Protein AF-A0A2V2RI50-F1 (afdb_monomer_lite)

Foldseek 3Di:
DPDPPPCVVVVVLVVLLVVLVVVVVVQVCQLCVVQVVWDKDFPDDPVVCLVQQKGKIKTWGDDPNFIKIKMKIAGAPPPNPCSSDPDGGQWIKIKIKTFADDPWKKKKAFDDPPDDDDAFADLPDCVRNVTIGMHIPDNVLVSVLCPDPQLVVLVVLADARMFIDPPRMTMGMHTRCVVVVNHSVNVVSNVVSSVSNRVSSRVVPPPPPPPPPPPVLQAAPQPRHGDDCVVFPWDQAPQPRHIHGPVSCVVVVHDPDPPRPD

Sequence (262 aa):
MDAFFLLIPFLSIPLYLWLSLEARESYLEEICVHYSDGTYRRPVSPVQQILRGKGSYLVQGKHLGRSFVVEYRYGWKHAAWQRFTNEPAPNEELEIRFPVIQKFWLRMIPQKEDETPEAEIKIGIPVIDDNYIIHSNQVKAAADFLTSSVALYHLQRLYFDRLEIYRGFLRVTFVKPAARSFTQYDLERSVDALASFADYYEAQMRLTVSVLTAHDGTVCPYCRCGLNAAAEAVVTCKHCGTILHESCWTENGQCTTWGCSA

Secondary structure (DSSP, 8-state):
--SSTTSTHHHHHHHHHHHHHHHHHHHHHHHHGGGTTS-EE-SS-HHHHHHHTEEEEEEEEEETTEEEEEEEEEE--S-GGGGGSSSPPSEEEEEEEEE---SS-EEEEE--TT---TTPPP-S-HHHHTTEEEEESSHHHHHHHHTSHHHHHHHHT---SEEEEETTEEEEEEESTGGGT--HHHHHHHHHHHHHHHHHHHHTT-----------S-B-TTT--B--TTTS-EEE-TTT--EEEHHHHHHHSS--STT---

Structure (mmCIF, N/CA/C/O backbone):
data_AF-A0A2V2RI50-F1
#
_entry.id   AF-A0A2V2RI50-F1
#
loop_
_atom_site.group_PDB
_atom_site.id
_atom_site.type_symbol
_atom_site.label_atom_id
_atom_site.label_alt_id
_atom_site.label_comp_id
_atom_site.label_asym_id
_atom_site.label_entity_id
_atom_site.label_seq_id
_atom_site.pdbx_PDB_ins_code
_atom_site.Cartn_x
_atom_site.Cartn_y
_atom_site.Cartn_z
_atom_site.occupancy
_atom_site.B_iso_or_equiv
_atom_site.auth_seq_id
_atom_site.auth_comp_id
_atom_site.auth_asym_id
_atom_site.auth_atom_id
_atom_site.pdbx_PDB_model_num
ATOM 1 N N . MET A 1 1 ? 49.110 -1.590 -43.770 1.00 52.22 1 MET A N 1
ATOM 2 C CA . MET A 1 1 ? 47.975 -0.724 -43.399 1.00 52.22 1 MET A CA 1
ATOM 3 C C . MET A 1 1 ? 46.776 -1.625 -43.144 1.00 52.22 1 MET A C 1
ATOM 5 O O . MET A 1 1 ? 46.010 -1.763 -44.067 1.00 52.22 1 MET A O 1
ATOM 9 N N . ASP A 1 2 ? 46.666 -2.281 -41.978 1.00 52.50 2 ASP A N 1
ATOM 10 C CA . ASP A 1 2 ? 45.460 -3.050 -41.571 1.00 52.50 2 ASP A CA 1
ATOM 11 C C . ASP A 1 2 ? 45.544 -3.475 -40.085 1.00 52.50 2 ASP A C 1
ATOM 13 O O . ASP A 1 2 ? 45.416 -4.637 -39.722 1.00 52.50 2 ASP A O 1
ATOM 17 N N . ALA A 1 3 ? 45.830 -2.524 -39.189 1.00 52.47 3 ALA A N 1
ATOM 18 C CA . ALA A 1 3 ? 45.823 -2.768 -37.736 1.00 52.47 3 ALA A CA 1
ATOM 19 C C . ALA A 1 3 ? 44.972 -1.749 -36.954 1.00 52.47 3 ALA A C 1
ATOM 21 O O . ALA A 1 3 ? 44.827 -1.860 -35.741 1.00 52.47 3 ALA A O 1
ATOM 22 N N . PHE A 1 4 ? 44.377 -0.765 -37.638 1.00 49.78 4 PHE A N 1
ATOM 23 C CA . PHE A 1 4 ? 43.641 0.333 -36.998 1.00 49.78 4 PHE A CA 1
ATOM 24 C C . PHE A 1 4 ? 42.142 0.051 -36.788 1.00 49.78 4 PHE A C 1
ATOM 26 O O . PHE A 1 4 ? 41.491 0.763 -36.030 1.00 49.78 4 PHE A O 1
ATOM 33 N N . PHE A 1 5 ? 41.589 -1.009 -37.389 1.00 49.09 5 PHE A N 1
ATOM 34 C CA . PHE A 1 5 ? 40.160 -1.339 -37.281 1.00 49.09 5 PHE A CA 1
ATOM 35 C C . PHE A 1 5 ? 39.782 -2.217 -36.075 1.00 49.09 5 PHE A C 1
ATOM 37 O O . PHE A 1 5 ? 38.599 -2.365 -35.783 1.00 49.09 5 PHE A O 1
ATOM 44 N N . LEU A 1 6 ? 40.752 -2.753 -35.324 1.00 50.94 6 LEU A N 1
ATOM 45 C CA . LEU A 1 6 ? 40.475 -3.636 -34.179 1.00 50.94 6 LEU A CA 1
ATOM 46 C C . LEU A 1 6 ? 40.347 -2.912 -32.824 1.00 50.94 6 LEU A C 1
ATOM 48 O O . LEU A 1 6 ? 39.991 -3.548 -31.836 1.00 50.94 6 LEU A O 1
ATOM 52 N N . LEU A 1 7 ? 40.587 -1.596 -32.757 1.00 48.06 7 LEU A N 1
ATOM 53 C CA . LEU A 1 7 ? 40.541 -0.829 -31.496 1.00 48.06 7 LEU A CA 1
ATOM 54 C C . LEU A 1 7 ? 39.279 0.032 -31.307 1.00 48.06 7 LEU A C 1
ATOM 56 O O . LEU A 1 7 ? 39.010 0.480 -30.195 1.00 48.06 7 LEU A O 1
ATOM 60 N N . ILE A 1 8 ? 38.458 0.211 -32.346 1.00 51.97 8 ILE A N 1
ATOM 61 C CA . ILE A 1 8 ? 37.210 0.991 -32.276 1.00 51.97 8 ILE A CA 1
ATOM 62 C C . ILE A 1 8 ? 36.138 0.381 -31.335 1.00 51.97 8 ILE A C 1
ATOM 64 O O . ILE A 1 8 ? 35.479 1.161 -30.643 1.00 51.97 8 ILE A O 1
ATOM 68 N N . PRO A 1 9 ? 35.957 -0.955 -31.195 1.00 53.06 9 PRO A N 1
ATOM 69 C CA . PRO A 1 9 ? 34.890 -1.478 -30.335 1.00 53.06 9 PRO A CA 1
ATOM 70 C C . PRO A 1 9 ? 35.149 -1.295 -28.829 1.00 53.06 9 PRO A C 1
ATOM 72 O O . PRO A 1 9 ? 34.213 -1.382 -28.040 1.00 53.06 9 PRO A O 1
ATOM 75 N N . PHE A 1 10 ? 36.384 -1.007 -28.400 1.00 53.50 10 PHE A N 1
ATOM 76 C CA . PHE A 1 10 ? 36.701 -0.864 -26.972 1.00 53.50 10 PHE A CA 1
ATOM 77 C C . PHE A 1 10 ? 36.339 0.510 -26.387 1.00 53.50 10 PHE A C 1
ATOM 79 O O . PHE A 1 10 ? 36.137 0.613 -25.179 1.00 53.50 10 PHE A O 1
ATOM 86 N N . LEU A 1 11 ? 36.203 1.550 -27.219 1.00 54.53 11 LEU A N 1
ATOM 87 C CA . LEU A 1 11 ? 35.818 2.901 -26.779 1.00 54.53 11 LEU A CA 1
ATOM 88 C C . LEU A 1 11 ? 34.310 3.178 -26.899 1.00 54.53 11 LEU A C 1
ATOM 90 O O . LEU A 1 11 ? 33.786 4.000 -26.151 1.00 54.53 11 LEU A O 1
ATOM 94 N N . SER A 1 12 ? 33.589 2.481 -27.782 1.00 57.22 12 SER A N 1
ATOM 95 C CA . SER A 1 12 ? 32.138 2.669 -27.958 1.00 57.22 12 SER A CA 1
ATOM 96 C C . SER A 1 12 ? 31.300 1.984 -26.871 1.00 57.22 12 SER A C 1
ATOM 98 O O . SER A 1 12 ? 30.258 2.505 -26.473 1.00 57.22 12 SER A O 1
ATOM 100 N N . ILE A 1 13 ? 31.771 0.852 -26.342 1.00 61.41 13 ILE A N 1
ATOM 101 C CA . ILE A 1 13 ? 31.092 0.073 -25.296 1.00 61.41 13 ILE A CA 1
ATOM 102 C C . ILE A 1 13 ? 30.905 0.874 -23.984 1.00 61.41 13 ILE A C 1
ATOM 104 O O . ILE A 1 13 ? 29.781 0.904 -23.475 1.00 61.41 13 ILE A O 1
ATOM 108 N N . PRO A 1 14 ? 31.930 1.563 -23.434 1.00 62.28 14 PRO A N 1
ATOM 109 C CA . PRO A 1 14 ? 31.777 2.385 -22.230 1.00 62.28 14 PRO A CA 1
ATOM 110 C C . PRO A 1 14 ? 30.806 3.559 -22.403 1.00 62.28 14 PRO A C 1
ATOM 112 O O . PRO A 1 14 ? 30.018 3.835 -21.501 1.00 62.28 14 PRO A O 1
ATOM 115 N N . LEU A 1 15 ? 30.835 4.226 -23.561 1.00 60.81 15 LEU A N 1
ATOM 116 C CA . LEU A 1 15 ? 29.978 5.380 -23.840 1.00 60.81 15 LEU A CA 1
ATOM 117 C C . LEU A 1 15 ? 28.507 4.972 -23.982 1.00 60.81 15 LEU A C 1
ATOM 119 O O . LEU A 1 15 ? 27.628 5.628 -23.433 1.00 60.81 15 LEU A O 1
ATOM 123 N N . TYR A 1 16 ? 28.228 3.859 -24.662 1.00 59.44 16 TYR A N 1
ATOM 124 C CA . TYR A 1 16 ? 26.859 3.362 -24.802 1.00 59.44 16 TYR A CA 1
ATOM 125 C C . TYR A 1 16 ? 26.282 2.880 -23.458 1.00 59.44 16 TYR A C 1
ATOM 127 O O . TYR A 1 16 ? 25.116 3.132 -23.155 1.00 59.44 16 TYR A O 1
ATOM 135 N N . LEU A 1 17 ? 27.108 2.248 -22.608 1.00 57.88 17 LEU A N 1
ATOM 136 C CA . LEU A 1 17 ? 26.722 1.908 -21.230 1.00 57.88 17 LEU A CA 1
ATOM 137 C C . LEU A 1 17 ? 26.338 3.150 -20.433 1.00 57.88 17 LEU A C 1
ATOM 139 O O . LEU A 1 17 ? 25.315 3.129 -19.750 1.00 57.88 17 LEU A O 1
ATOM 143 N N . TRP A 1 18 ? 27.134 4.212 -20.549 1.00 61.22 18 TRP A N 1
ATOM 144 C CA . TRP A 1 18 ? 26.864 5.483 -19.889 1.00 61.22 18 TRP A CA 1
ATOM 145 C C . TRP A 1 18 ? 25.523 6.072 -20.335 1.00 61.22 18 TRP A C 1
ATOM 147 O O . TRP A 1 18 ? 24.664 6.312 -19.493 1.00 61.22 18 TRP A O 1
ATOM 157 N N . LEU A 1 19 ? 25.292 6.182 -21.647 1.00 60.44 19 LEU A N 1
ATOM 158 C CA . LEU A 1 19 ? 24.055 6.740 -22.206 1.00 60.44 19 LEU A CA 1
ATOM 159 C C . LEU A 1 19 ? 22.802 5.929 -21.825 1.00 60.44 19 LEU A C 1
ATOM 161 O O . LEU A 1 19 ? 21.759 6.507 -21.535 1.00 60.44 19 LEU A O 1
ATOM 165 N N . SER A 1 20 ? 22.889 4.593 -21.777 1.00 65.31 20 SER A N 1
ATOM 166 C CA . SER A 1 20 ? 21.759 3.736 -21.364 1.00 65.31 20 SER A CA 1
ATOM 167 C C . SER A 1 20 ? 21.402 3.882 -19.878 1.00 65.31 20 SER A C 1
ATOM 169 O O . SER A 1 20 ? 20.230 3.800 -19.504 1.00 65.31 20 SER A O 1
ATOM 171 N N . LEU A 1 21 ? 22.411 4.097 -19.024 1.00 66.56 21 LEU A N 1
ATOM 172 C CA . LEU A 1 21 ? 22.214 4.378 -17.604 1.00 66.56 21 LEU A CA 1
ATOM 173 C C . LEU A 1 21 ? 21.636 5.777 -17.421 1.00 66.56 21 LEU A C 1
ATOM 175 O O . LEU A 1 21 ? 20.689 5.932 -16.662 1.00 66.56 21 LEU A O 1
ATOM 179 N N . GLU A 1 22 ? 22.146 6.754 -18.165 1.00 72.00 22 GLU A N 1
ATOM 180 C CA . GLU A 1 22 ? 21.688 8.141 -18.145 1.00 72.00 22 GLU A CA 1
ATOM 181 C C . GLU A 1 22 ? 20.229 8.268 -18.602 1.00 72.00 22 GLU A C 1
ATOM 183 O O . GLU A 1 22 ? 19.443 8.921 -17.930 1.00 72.00 22 GLU A O 1
ATOM 188 N N . ALA A 1 23 ? 19.807 7.555 -19.653 1.00 71.25 23 ALA A N 1
ATOM 189 C CA . ALA A 1 23 ? 18.405 7.537 -20.085 1.00 71.25 23 ALA A CA 1
ATOM 190 C C . ALA A 1 23 ? 17.454 6.954 -19.019 1.00 71.25 23 ALA A C 1
ATOM 192 O O . ALA A 1 23 ? 16.315 7.396 -18.883 1.00 71.25 23 ALA A O 1
ATOM 193 N N . ARG A 1 24 ? 17.910 5.968 -18.236 1.00 68.62 24 ARG A N 1
ATOM 194 C CA . ARG A 1 24 ? 17.116 5.363 -17.150 1.00 68.62 24 ARG A CA 1
ATOM 195 C C . ARG A 1 24 ? 17.125 6.207 -15.887 1.00 68.62 24 ARG A C 1
ATOM 197 O O . ARG A 1 24 ? 16.105 6.289 -15.214 1.00 68.62 24 ARG A O 1
ATOM 204 N N . GLU A 1 25 ? 18.260 6.818 -15.571 1.00 71.12 25 GLU A N 1
ATOM 205 C CA . GLU A 1 25 ? 18.347 7.837 -14.529 1.00 71.12 25 GLU A CA 1
ATOM 206 C C . GLU A 1 25 ? 17.424 8.997 -14.873 1.00 71.12 25 GLU A C 1
ATOM 208 O O . GLU A 1 25 ? 16.632 9.365 -14.022 1.00 71.12 25 GLU A O 1
ATOM 213 N N . SER A 1 26 ? 17.405 9.443 -16.130 1.00 76.31 26 SER A N 1
ATOM 214 C CA . SER A 1 26 ? 16.474 10.452 -16.632 1.00 76.31 26 SER A CA 1
ATOM 215 C C . SER A 1 26 ? 15.021 10.004 -16.515 1.00 76.31 26 SER A C 1
ATOM 217 O O . SER A 1 26 ? 14.214 10.782 -16.033 1.00 76.31 26 SER A O 1
ATOM 219 N N . TYR A 1 27 ? 14.672 8.767 -16.891 1.00 75.62 27 TYR A N 1
ATOM 220 C CA . TYR A 1 27 ? 13.313 8.243 -16.690 1.00 75.62 27 TYR A CA 1
ATOM 221 C C . TYR A 1 27 ? 12.915 8.273 -15.208 1.00 75.62 27 TYR A C 1
ATOM 223 O O . TYR A 1 27 ? 11.805 8.661 -14.864 1.00 75.62 27 TYR A O 1
ATOM 231 N N . LEU A 1 28 ? 13.822 7.888 -14.309 1.00 69.56 28 LEU A N 1
ATOM 232 C CA . LEU A 1 28 ? 13.541 7.861 -12.875 1.00 69.56 28 LEU A CA 1
ATOM 233 C C . LEU A 1 28 ? 13.496 9.252 -12.247 1.00 69.56 28 LEU A C 1
ATOM 235 O O . LEU A 1 28 ? 12.655 9.501 -11.386 1.00 69.56 28 LEU A O 1
ATOM 239 N N . GLU A 1 29 ? 14.391 10.139 -12.665 1.00 74.31 29 GLU A N 1
ATOM 240 C CA . GLU A 1 29 ? 14.390 11.548 -12.290 1.00 74.31 29 GLU A CA 1
ATOM 241 C C . GLU A 1 29 ? 13.106 12.214 -12.773 1.00 74.31 29 GLU A C 1
ATOM 243 O O . GLU A 1 29 ? 12.446 12.856 -11.966 1.00 74.31 29 GLU A O 1
ATOM 248 N N . GLU A 1 30 ? 12.694 11.976 -14.019 1.00 80.44 30 GLU A N 1
ATOM 249 C CA . GLU A 1 30 ? 11.447 12.476 -14.604 1.00 80.44 30 GLU A CA 1
ATOM 250 C C . GLU A 1 30 ? 10.231 12.002 -13.806 1.00 80.44 30 GLU A C 1
ATOM 252 O O . GLU A 1 30 ? 9.478 12.831 -13.296 1.00 80.44 30 GLU A O 1
ATOM 257 N N . ILE A 1 31 ? 10.071 10.688 -13.589 1.00 75.62 31 ILE A N 1
ATOM 258 C CA . ILE A 1 31 ? 8.901 10.198 -12.847 1.00 75.62 31 ILE A CA 1
ATOM 259 C C . ILE A 1 31 ? 8.908 10.633 -11.374 1.00 75.62 31 ILE A C 1
ATOM 261 O O . ILE A 1 31 ? 7.846 10.696 -10.764 1.00 75.62 31 ILE A O 1
ATOM 265 N N . CYS A 1 32 ? 10.068 10.938 -10.783 1.00 70.88 32 CYS A N 1
ATOM 266 C CA . CYS A 1 32 ? 10.172 11.307 -9.367 1.00 70.88 32 CYS A CA 1
ATOM 267 C C . CYS A 1 32 ? 10.300 12.817 -9.113 1.00 70.88 32 CYS A C 1
ATOM 269 O O . CYS A 1 32 ? 10.317 13.214 -7.944 1.00 70.88 32 CYS A O 1
ATOM 271 N N . VAL A 1 33 ? 10.380 13.658 -10.152 1.00 76.44 33 VAL A N 1
ATOM 272 C CA . VAL A 1 33 ? 10.759 15.079 -10.022 1.00 76.44 33 VAL A CA 1
ATOM 273 C C . VAL A 1 33 ? 9.797 15.874 -9.134 1.00 76.44 33 VAL A C 1
ATOM 275 O O . VAL A 1 33 ? 10.216 16.780 -8.419 1.00 76.44 33 VAL A O 1
ATOM 278 N N . HIS A 1 34 ? 8.515 15.498 -9.111 1.00 70.81 34 HIS A N 1
ATOM 279 C CA . HIS A 1 34 ? 7.487 16.167 -8.306 1.00 70.81 34 HIS A CA 1
ATOM 280 C C . HIS A 1 34 ? 7.548 15.844 -6.814 1.00 70.81 34 HIS A C 1
ATOM 282 O O . HIS A 1 34 ? 6.940 16.541 -6.004 1.00 70.81 34 HIS A O 1
ATOM 288 N N . TYR A 1 35 ? 8.321 14.833 -6.424 1.00 71.69 35 TYR A N 1
ATOM 289 C CA . TYR A 1 35 ? 8.541 14.483 -5.024 1.00 71.69 35 TYR A CA 1
ATOM 290 C C . TYR A 1 35 ? 9.853 15.076 -4.499 1.00 71.69 35 TYR A C 1
ATOM 292 O O . TYR A 1 35 ? 10.518 14.470 -3.661 1.00 71.69 35 TYR A O 1
ATOM 300 N N . SER A 1 36 ? 10.208 16.272 -4.988 1.00 53.47 36 SER A N 1
ATOM 301 C CA . SER A 1 36 ? 11.492 16.976 -4.829 1.00 53.47 36 SER A CA 1
ATOM 302 C C . SER A 1 36 ? 11.952 17.242 -3.393 1.00 53.47 36 SER A C 1
ATOM 304 O O . SER A 1 36 ? 13.131 17.511 -3.181 1.00 53.47 36 SER A O 1
ATOM 306 N N . ASP A 1 37 ? 11.073 17.116 -2.394 1.00 64.88 37 ASP A N 1
ATOM 307 C CA . ASP A 1 37 ? 11.473 17.090 -0.974 1.00 64.88 37 ASP A CA 1
ATOM 308 C C . ASP A 1 37 ? 12.234 15.802 -0.599 1.00 64.88 37 ASP A C 1
ATOM 310 O O . ASP A 1 37 ? 12.677 15.605 0.538 1.00 64.88 37 ASP A O 1
ATOM 314 N N . GLY A 1 38 ? 12.346 14.883 -1.550 1.00 59.84 38 GLY A N 1
ATOM 315 C CA . GLY A 1 38 ? 12.913 13.574 -1.377 1.00 59.84 38 GLY A CA 1
ATOM 316 C C . GLY A 1 38 ? 14.423 13.504 -1.453 1.00 59.84 38 GLY A C 1
ATOM 317 O O . GLY A 1 38 ? 15.056 14.035 -2.360 1.00 59.84 38 GLY A O 1
ATOM 318 N N . THR A 1 39 ? 15.029 12.745 -0.538 1.00 66.06 39 THR A N 1
ATOM 319 C CA . THR A 1 39 ? 16.442 12.390 -0.679 1.00 66.06 39 THR A CA 1
ATOM 320 C C . THR A 1 39 ? 16.583 11.252 -1.678 1.00 66.06 39 THR A C 1
ATOM 322 O O . THR A 1 39 ? 16.197 10.114 -1.394 1.00 66.06 39 THR A O 1
ATOM 325 N N . TYR A 1 40 ? 17.177 11.553 -2.825 1.00 69.75 40 TYR A N 1
ATOM 326 C CA . TYR A 1 40 ? 17.606 10.555 -3.792 1.00 69.75 40 TYR A CA 1
ATOM 327 C C . TYR A 1 40 ? 18.845 9.812 -3.276 1.00 69.75 40 TYR A C 1
ATOM 329 O O . TYR A 1 40 ? 19.808 10.431 -2.814 1.00 69.75 40 TYR A O 1
ATOM 337 N N . ARG A 1 41 ? 18.842 8.475 -3.342 1.00 76.00 41 ARG A N 1
ATOM 338 C CA . ARG A 1 41 ? 20.015 7.661 -2.983 1.00 76.00 41 ARG A CA 1
ATOM 339 C C . ARG A 1 41 ? 20.276 6.580 -4.024 1.00 76.00 41 ARG A C 1
ATOM 341 O O . ARG A 1 41 ? 19.404 5.763 -4.312 1.00 76.00 41 ARG A O 1
ATOM 348 N N . ARG A 1 42 ? 21.523 6.522 -4.507 1.00 75.94 42 ARG A N 1
ATOM 349 C CA . ARG A 1 42 ? 22.084 5.364 -5.220 1.00 75.94 42 ARG A CA 1
ATOM 350 C C . ARG A 1 42 ? 22.743 4.447 -4.179 1.00 75.94 42 ARG A C 1
ATOM 352 O O . ARG A 1 42 ? 23.795 4.803 -3.654 1.00 75.94 42 ARG A O 1
ATOM 359 N N . PRO A 1 43 ? 22.152 3.291 -3.834 1.00 71.38 43 PRO A N 1
ATOM 360 C CA . PRO A 1 43 ? 22.676 2.404 -2.794 1.00 71.38 43 PRO A CA 1
ATOM 361 C C . PRO A 1 43 ? 23.968 1.684 -3.205 1.00 71.38 43 PRO A C 1
ATOM 363 O O . PRO A 1 43 ? 24.673 1.145 -2.357 1.00 71.38 43 PRO A O 1
ATOM 366 N N . VAL A 1 44 ? 24.289 1.670 -4.500 1.00 76.38 44 VAL A N 1
ATOM 367 C CA . VAL A 1 44 ? 25.506 1.081 -5.071 1.00 76.38 44 VAL A CA 1
ATOM 368 C C . VAL A 1 44 ? 26.126 2.050 -6.069 1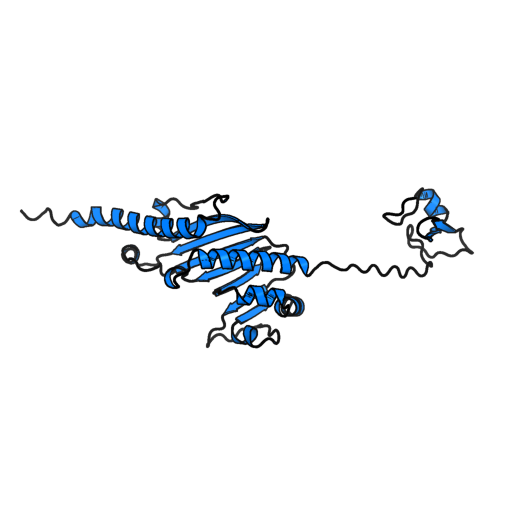.00 76.38 44 VAL A C 1
ATOM 370 O O . VAL A 1 44 ? 25.402 2.732 -6.796 1.00 76.38 44 VAL A O 1
ATOM 373 N N . SER A 1 45 ? 27.461 2.103 -6.117 1.00 80.75 45 SER A N 1
ATOM 374 C CA . SER A 1 45 ? 28.167 2.997 -7.040 1.00 80.75 45 SER A CA 1
ATOM 375 C C . SER A 1 45 ? 27.887 2.623 -8.505 1.00 80.75 45 SER A C 1
ATOM 377 O O . SER A 1 45 ? 27.703 1.435 -8.797 1.00 80.75 45 SER A O 1
ATOM 379 N N . PRO A 1 46 ? 27.904 3.586 -9.448 1.00 75.94 46 PRO A N 1
ATOM 380 C CA . PRO A 1 46 ? 27.662 3.311 -10.869 1.00 75.94 46 PRO A CA 1
ATOM 381 C C . PRO A 1 46 ? 28.553 2.190 -11.423 1.00 75.94 46 PRO A C 1
ATOM 383 O O . PRO A 1 46 ? 28.087 1.284 -12.110 1.00 75.94 46 PRO A O 1
ATOM 386 N N . VAL A 1 47 ? 29.829 2.169 -11.023 1.00 78.19 47 VAL A N 1
ATOM 387 C CA . VAL A 1 47 ? 30.788 1.121 -11.409 1.00 78.19 47 VAL A CA 1
ATOM 388 C C . VAL A 1 47 ? 30.334 -0.262 -10.932 1.00 78.19 47 VAL A C 1
ATOM 390 O O . VAL A 1 47 ? 30.382 -1.227 -11.693 1.00 78.19 47 VAL A O 1
ATOM 393 N N . GLN A 1 48 ? 29.849 -0.385 -9.693 1.00 79.62 48 GLN A N 1
ATOM 394 C CA . GLN A 1 48 ? 29.348 -1.662 -9.177 1.00 79.62 48 GLN A CA 1
ATOM 395 C C . GLN A 1 48 ? 28.066 -2.111 -9.883 1.00 79.62 48 GLN A C 1
ATOM 397 O O . GLN A 1 48 ? 27.899 -3.312 -10.106 1.00 79.62 48 GLN A O 1
ATOM 402 N N . GLN A 1 49 ? 27.186 -1.180 -10.259 1.00 76.62 49 GLN A N 1
ATOM 403 C CA . GLN A 1 49 ? 25.978 -1.494 -11.027 1.00 76.62 49 GLN A CA 1
ATOM 404 C C . GLN A 1 49 ? 26.331 -2.041 -12.413 1.00 76.62 49 GLN A C 1
ATOM 406 O O . GLN A 1 49 ? 25.784 -3.066 -12.830 1.00 76.62 49 GLN A O 1
ATOM 411 N N . ILE A 1 50 ? 27.305 -1.420 -13.088 1.00 74.56 50 ILE A N 1
ATOM 412 C CA . ILE A 1 50 ? 27.835 -1.892 -14.373 1.00 74.56 50 ILE A CA 1
ATOM 413 C C . ILE A 1 50 ? 28.457 -3.282 -14.209 1.00 74.56 50 ILE A C 1
ATOM 415 O O . ILE A 1 50 ? 28.118 -4.197 -14.955 1.00 74.56 50 ILE A O 1
ATOM 419 N N . LEU A 1 51 ? 29.311 -3.498 -13.210 1.00 79.69 51 LEU A N 1
ATOM 420 C CA . LEU A 1 51 ? 29.962 -4.799 -13.024 1.00 79.69 51 LEU A CA 1
ATOM 421 C C . LEU A 1 51 ? 28.960 -5.915 -12.688 1.00 79.69 51 LEU A C 1
ATOM 423 O O . LEU A 1 51 ? 29.063 -7.022 -13.214 1.00 79.69 51 LEU A O 1
ATOM 427 N N . ARG A 1 52 ? 27.960 -5.636 -11.844 1.00 80.94 52 ARG A N 1
ATOM 428 C CA . ARG A 1 52 ? 26.988 -6.643 -11.379 1.00 80.94 52 ARG A CA 1
ATOM 429 C C . ARG A 1 52 ? 25.786 -6.816 -12.301 1.00 80.94 52 ARG A C 1
ATOM 431 O O . ARG A 1 52 ? 25.077 -7.814 -12.186 1.00 80.94 52 ARG A O 1
ATOM 438 N N . GLY A 1 53 ? 25.518 -5.849 -13.176 1.00 79.50 53 GLY A N 1
ATOM 439 C CA . GLY A 1 53 ? 24.309 -5.834 -13.997 1.00 79.50 53 GLY A CA 1
ATOM 440 C C . GLY A 1 53 ? 23.021 -5.692 -13.225 1.00 79.50 53 GLY A C 1
ATOM 441 O O . GLY A 1 53 ? 21.975 -6.071 -13.739 1.00 79.50 53 GLY A O 1
ATOM 442 N N . LYS A 1 54 ? 23.095 -5.228 -11.984 1.00 85.75 54 LYS A N 1
ATOM 443 C CA . LYS A 1 54 ? 21.946 -5.035 -11.113 1.00 85.75 54 LYS A CA 1
ATOM 444 C C . LYS A 1 54 ? 22.132 -3.725 -10.380 1.00 85.75 54 LYS A C 1
ATOM 446 O O . LYS A 1 54 ? 23.242 -3.428 -9.934 1.00 85.75 54 LYS A O 1
ATOM 451 N N . GLY A 1 55 ? 21.048 -2.991 -10.225 1.00 84.38 55 GLY A N 1
ATOM 452 C CA . GLY A 1 55 ? 21.031 -1.754 -9.469 1.00 84.38 55 GLY A CA 1
ATOM 453 C C . GLY A 1 55 ? 19.661 -1.517 -8.867 1.00 84.38 55 GLY A C 1
ATOM 454 O O . GLY A 1 55 ? 18.686 -2.207 -9.185 1.00 84.38 55 GLY A O 1
ATOM 455 N N . SER A 1 56 ? 19.612 -0.544 -7.972 1.00 87.06 56 SER A N 1
ATOM 456 C CA . SER A 1 56 ? 18.356 0.011 -7.512 1.00 87.06 56 SER A CA 1
ATOM 457 C C . SER A 1 56 ? 18.469 1.514 -7.336 1.00 87.06 56 SER A C 1
ATOM 459 O O . SER A 1 56 ? 19.561 2.045 -7.132 1.00 87.06 56 SER A O 1
ATOM 461 N N . TYR A 1 57 ? 17.333 2.183 -7.434 1.00 84.06 57 TYR A N 1
ATOM 462 C CA . TYR A 1 57 ? 17.178 3.607 -7.205 1.00 84.06 57 TYR A CA 1
ATOM 463 C C . TYR A 1 57 ? 16.116 3.797 -6.142 1.00 84.06 57 TYR A C 1
ATOM 465 O O . TYR A 1 57 ? 15.076 3.141 -6.190 1.00 84.06 57 TYR A O 1
ATOM 473 N N . LEU A 1 58 ? 16.394 4.661 -5.172 1.00 88.25 58 LEU A N 1
ATOM 474 C CA . LEU A 1 58 ? 15.512 4.886 -4.041 1.00 88.25 58 LEU A CA 1
ATOM 475 C C . LEU A 1 58 ? 15.190 6.372 -3.923 1.00 88.25 58 LEU A C 1
ATOM 477 O O . LEU A 1 58 ? 16.093 7.207 -3.823 1.00 88.25 58 LEU A O 1
ATOM 481 N N . VAL A 1 59 ? 13.895 6.662 -3.885 1.00 88.62 59 VAL A N 1
ATOM 482 C CA . VAL A 1 59 ? 13.330 7.988 -3.643 1.00 88.62 59 VAL A CA 1
ATOM 483 C C . VAL A 1 59 ? 12.469 7.904 -2.394 1.00 88.62 59 VAL A C 1
ATOM 485 O O . VAL A 1 59 ? 11.651 7.001 -2.242 1.00 88.62 59 VAL A O 1
ATOM 488 N N . GLN A 1 60 ? 12.681 8.821 -1.461 1.00 91.56 60 GLN A N 1
ATOM 489 C CA . GLN A 1 60 ? 11.826 8.984 -0.285 1.00 91.56 60 GLN A CA 1
ATOM 490 C C . GLN A 1 60 ? 11.026 10.258 -0.483 1.00 91.56 60 GLN A C 1
ATOM 492 O O . GLN A 1 60 ? 11.587 11.201 -1.003 1.00 91.56 60 GLN A O 1
ATOM 497 N N . GLY A 1 61 ? 9.765 10.324 -0.083 1.00 90.62 61 GLY A N 1
ATOM 498 C CA . GLY A 1 61 ? 8.960 11.533 -0.261 1.00 90.62 61 GLY A CA 1
ATOM 499 C C . GLY A 1 61 ? 7.923 11.697 0.836 1.00 90.62 61 GLY A C 1
ATOM 500 O O . GLY A 1 61 ? 7.818 10.862 1.742 1.00 90.62 61 GLY A O 1
ATOM 501 N N . LYS A 1 62 ? 7.148 12.780 0.753 1.00 92.50 62 LYS A N 1
ATOM 502 C CA . LYS A 1 62 ? 5.931 12.976 1.544 1.00 92.50 62 LYS A CA 1
ATOM 503 C C . LYS A 1 62 ? 4.749 13.245 0.616 1.00 92.50 62 LYS A C 1
ATOM 505 O O . LYS A 1 62 ? 4.877 14.036 -0.308 1.00 92.50 62 LYS A O 1
ATOM 510 N N . HIS A 1 63 ? 3.613 12.603 0.870 1.00 92.88 63 HIS A N 1
ATOM 511 C CA . HIS A 1 63 ? 2.347 12.831 0.165 1.00 92.88 63 HIS A CA 1
ATOM 512 C C . HIS A 1 63 ? 1.205 12.805 1.177 1.00 92.88 63 HIS A C 1
ATOM 514 O O . HIS A 1 63 ? 1.169 11.912 2.023 1.00 92.88 63 HIS A O 1
ATOM 520 N N . LEU A 1 64 ? 0.317 13.805 1.144 1.00 92.81 64 LEU A N 1
ATOM 521 C CA . LEU A 1 64 ? -0.780 13.969 2.118 1.00 92.81 64 LEU A CA 1
ATOM 522 C C . LEU A 1 64 ? -0.315 13.873 3.590 1.00 92.81 64 LEU A C 1
ATOM 524 O O . LEU A 1 64 ? -0.972 13.286 4.441 1.00 92.81 64 LEU A O 1
ATOM 528 N N . GLY A 1 65 ? 0.868 14.418 3.895 1.00 93.19 65 GLY A N 1
ATOM 529 C CA . GLY A 1 65 ? 1.460 14.375 5.239 1.00 93.19 65 GLY A CA 1
ATOM 530 C C . GLY A 1 65 ? 2.098 13.035 5.633 1.00 93.19 65 GLY A C 1
ATOM 531 O O . GLY A 1 65 ? 2.736 12.964 6.685 1.00 93.19 65 GLY A O 1
ATOM 532 N N . ARG A 1 66 ? 2.008 11.994 4.796 1.00 94.25 66 ARG A N 1
ATOM 533 C CA . ARG A 1 66 ? 2.625 10.681 5.032 1.00 94.25 66 ARG A CA 1
ATOM 534 C C . ARG A 1 66 ? 3.952 10.550 4.303 1.00 94.25 66 ARG A C 1
ATOM 536 O O . ARG A 1 66 ? 4.064 10.917 3.138 1.00 94.25 66 ARG A O 1
ATOM 543 N N . SER A 1 67 ? 4.949 9.969 4.963 1.00 95.19 67 SER A N 1
ATOM 544 C CA . SER A 1 67 ? 6.187 9.567 4.294 1.00 95.19 67 SER A CA 1
ATOM 545 C C . SER A 1 67 ? 5.976 8.307 3.460 1.00 95.19 67 SER A C 1
ATOM 547 O O . SER A 1 67 ? 5.279 7.389 3.887 1.00 95.19 67 SER A O 1
ATOM 549 N N . PHE A 1 68 ? 6.632 8.232 2.309 1.00 95.44 68 PHE A N 1
ATOM 550 C CA . PHE A 1 68 ? 6.646 7.039 1.468 1.00 95.44 68 PHE A CA 1
ATOM 551 C C . PHE A 1 68 ? 8.029 6.820 0.853 1.00 95.44 68 PHE A C 1
ATOM 553 O O . PHE A 1 68 ? 8.892 7.701 0.885 1.00 95.44 68 PHE A O 1
ATOM 560 N N . VAL A 1 69 ? 8.251 5.619 0.322 1.00 94.50 69 VAL A N 1
ATOM 561 C CA . VAL A 1 69 ? 9.484 5.250 -0.377 1.00 94.50 69 VAL A CA 1
ATOM 562 C C . VAL A 1 69 ? 9.134 4.581 -1.694 1.00 94.50 69 VAL A C 1
ATOM 564 O O . VAL A 1 69 ? 8.378 3.615 -1.702 1.00 94.50 69 VAL A O 1
ATOM 567 N N . VAL A 1 70 ? 9.740 5.047 -2.776 1.00 93.62 70 VAL A N 1
ATOM 568 C CA . VAL A 1 70 ? 9.719 4.405 -4.089 1.00 93.62 70 VAL A CA 1
ATOM 569 C C . VAL A 1 70 ? 11.084 3.778 -4.327 1.00 93.62 70 VAL A C 1
ATOM 571 O O . VAL A 1 70 ? 12.115 4.428 -4.154 1.00 93.62 70 VAL A O 1
ATOM 574 N N . GLU A 1 71 ? 11.107 2.502 -4.685 1.00 92.69 71 GLU A N 1
ATOM 575 C CA . GLU A 1 71 ? 12.324 1.775 -5.018 1.00 92.69 71 GLU A CA 1
ATOM 576 C C . GLU A 1 71 ? 12.186 1.121 -6.390 1.00 92.69 71 GLU A C 1
ATOM 578 O O . GLU A 1 71 ? 11.359 0.235 -6.584 1.00 92.69 71 GLU A O 1
ATOM 583 N N . TYR A 1 72 ? 13.023 1.537 -7.335 1.00 91.38 72 TYR A N 1
ATOM 584 C CA . TYR A 1 72 ? 13.123 0.921 -8.651 1.00 91.38 72 TYR A CA 1
ATOM 585 C C . TYR A 1 72 ? 14.314 -0.029 -8.682 1.00 91.38 72 TYR A C 1
ATOM 587 O O . TYR A 1 72 ? 15.454 0.404 -8.528 1.00 91.38 72 TYR A O 1
ATOM 595 N N . ARG A 1 73 ? 14.080 -1.323 -8.885 1.00 91.06 73 ARG A N 1
ATOM 596 C CA . ARG A 1 73 ? 15.098 -2.377 -8.978 1.00 91.06 73 ARG A CA 1
ATOM 597 C C . ARG A 1 73 ? 15.188 -2.867 -10.418 1.00 91.06 73 ARG A C 1
ATOM 599 O O . ARG A 1 73 ? 14.172 -3.104 -11.061 1.00 91.06 73 ARG A O 1
ATOM 606 N N . TYR A 1 74 ? 16.403 -3.074 -10.916 1.00 88.38 74 TYR A N 1
ATOM 607 C CA . TYR A 1 74 ? 16.620 -3.638 -12.250 1.00 88.38 74 TYR A CA 1
ATOM 608 C C . TYR A 1 74 ? 17.770 -4.644 -12.267 1.00 88.38 74 TYR A C 1
ATOM 610 O O . TYR A 1 74 ? 18.717 -4.563 -11.477 1.00 88.38 74 TYR A O 1
ATOM 618 N N . GLY A 1 75 ? 17.694 -5.615 -13.178 1.00 86.00 75 GLY A N 1
ATOM 619 C CA . GLY A 1 75 ? 18.689 -6.670 -13.308 1.00 86.00 75 GLY A CA 1
ATOM 620 C C . GLY A 1 75 ? 18.776 -7.299 -14.696 1.00 86.00 75 GLY A C 1
ATOM 621 O O . GLY A 1 75 ? 17.809 -7.858 -15.215 1.00 86.00 75 GLY A O 1
ATOM 622 N N . TRP A 1 76 ? 19.988 -7.315 -15.239 1.00 77.12 76 TRP A N 1
ATOM 623 C CA . TRP A 1 76 ? 20.370 -7.924 -16.507 1.00 77.12 76 TRP A CA 1
ATOM 624 C C . TRP A 1 76 ? 21.030 -9.276 -16.243 1.00 77.12 76 TRP A C 1
ATOM 626 O O . TRP A 1 76 ? 22.223 -9.359 -15.936 1.00 77.12 76 TRP A O 1
ATOM 636 N N . LYS A 1 77 ? 20.248 -10.356 -16.304 1.00 67.31 77 LYS A N 1
ATOM 637 C CA . LYS A 1 77 ? 20.790 -11.712 -16.176 1.00 67.31 77 LYS A CA 1
ATOM 638 C C . LYS A 1 77 ? 21.441 -12.119 -17.510 1.00 67.31 77 LYS A C 1
ATOM 640 O O . LYS A 1 77 ? 20.778 -12.173 -18.533 1.00 67.31 77 LYS A O 1
ATOM 645 N N . HIS A 1 78 ? 22.741 -12.410 -17.466 1.00 58.59 78 HIS A N 1
ATOM 646 C CA . HIS A 1 78 ? 23.555 -13.124 -18.470 1.00 58.59 78 HIS A CA 1
ATOM 647 C C . HIS A 1 78 ? 23.839 -12.486 -19.838 1.00 58.59 78 HIS A C 1
ATOM 649 O O . HIS A 1 78 ? 24.877 -12.803 -20.413 1.00 58.59 78 HIS A O 1
ATOM 655 N N . ALA A 1 79 ? 23.047 -11.542 -20.334 1.00 57.56 79 ALA A N 1
ATOM 656 C CA . ALA A 1 79 ? 23.380 -10.829 -21.564 1.00 57.56 79 ALA A CA 1
ATOM 657 C C . ALA A 1 79 ? 23.934 -9.439 -21.239 1.00 57.56 79 ALA A C 1
ATOM 659 O O . ALA A 1 79 ? 23.213 -8.444 -21.258 1.00 57.56 79 ALA A O 1
ATOM 660 N N .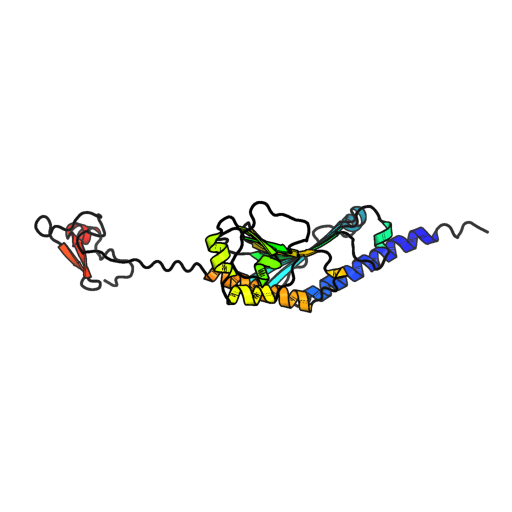 ALA A 1 80 ? 25.238 -9.353 -20.948 1.00 62.72 80 ALA A N 1
ATOM 661 C CA . ALA A 1 80 ? 25.923 -8.058 -20.865 1.00 62.72 80 ALA A CA 1
ATOM 662 C C . ALA A 1 80 ? 25.686 -7.219 -22.135 1.00 62.72 80 ALA A C 1
ATOM 664 O O . ALA A 1 80 ? 25.639 -5.997 -22.055 1.00 62.72 80 ALA A O 1
ATOM 665 N N . TRP A 1 81 ? 25.450 -7.892 -23.269 1.00 67.75 81 TRP A N 1
ATOM 666 C CA . TRP A 1 81 ? 25.144 -7.267 -24.544 1.00 67.75 81 TRP A CA 1
ATOM 667 C C . TRP A 1 81 ? 23.729 -6.670 -24.653 1.00 67.75 81 TRP A C 1
ATOM 669 O O . TRP A 1 81 ? 23.560 -5.661 -25.327 1.00 67.75 81 TRP A O 1
ATOM 679 N N . GLN A 1 82 ? 22.721 -7.214 -23.958 1.00 65.25 82 GLN A N 1
ATOM 680 C CA . GLN A 1 82 ? 21.354 -6.657 -23.979 1.00 65.25 82 GLN A CA 1
ATOM 681 C C . GLN A 1 82 ? 21.279 -5.265 -23.340 1.00 65.25 82 GLN A C 1
ATOM 683 O O . GLN A 1 82 ? 20.381 -4.490 -23.651 1.00 65.25 82 GLN A O 1
ATOM 688 N N . ARG A 1 83 ? 22.267 -4.903 -22.512 1.00 61.97 83 ARG A N 1
ATOM 689 C CA . ARG A 1 83 ? 22.402 -3.548 -21.955 1.00 61.97 83 ARG A CA 1
ATOM 690 C C . ARG A 1 83 ? 22.693 -2.489 -23.015 1.00 61.97 83 ARG A C 1
ATOM 692 O O . ARG A 1 83 ? 22.514 -1.312 -22.740 1.00 61.97 83 ARG A O 1
ATOM 699 N N . PHE A 1 84 ? 23.156 -2.903 -24.196 1.00 64.62 84 PHE A N 1
ATOM 700 C CA . PHE A 1 84 ? 23.415 -2.019 -25.332 1.00 64.62 84 PHE A CA 1
ATOM 701 C C . PHE A 1 84 ? 22.213 -1.899 -26.274 1.00 64.62 84 PHE A C 1
ATOM 703 O O . PHE A 1 84 ? 22.366 -1.491 -27.421 1.00 64.62 84 PHE A O 1
ATOM 710 N N . THR A 1 85 ? 21.025 -2.290 -25.823 1.00 70.00 85 THR A N 1
ATOM 711 C CA . THR A 1 85 ? 19.784 -2.104 -26.574 1.00 70.00 85 THR A CA 1
ATOM 712 C C . THR A 1 85 ? 18.901 -1.102 -25.838 1.00 70.00 85 THR A C 1
ATOM 714 O O . THR A 1 85 ? 19.007 -0.953 -24.621 1.00 70.00 85 THR A O 1
ATOM 717 N N . ASN A 1 86 ? 17.993 -0.446 -26.562 1.00 68.88 86 ASN A N 1
ATOM 718 C CA . ASN A 1 86 ? 16.934 0.370 -25.956 1.00 68.88 86 ASN A CA 1
ATOM 719 C C . ASN A 1 86 ? 15.832 -0.492 -25.307 1.00 68.88 86 ASN A C 1
ATOM 721 O O . ASN A 1 86 ? 14.781 0.028 -24.935 1.00 68.88 86 ASN A O 1
ATOM 725 N N . GLU A 1 87 ? 16.036 -1.807 -25.190 1.00 76.12 87 GLU A N 1
ATOM 726 C CA . GLU A 1 87 ? 15.061 -2.695 -24.575 1.00 76.12 87 GLU A CA 1
ATOM 727 C C . GLU A 1 87 ? 15.062 -2.536 -23.040 1.00 76.12 87 GLU A C 1
ATOM 729 O O . GLU A 1 87 ? 16.104 -2.296 -22.411 1.00 76.12 87 GLU A O 1
ATOM 734 N N . PRO A 1 88 ? 13.890 -2.666 -22.396 1.00 73.44 88 PRO A N 1
ATOM 735 C CA . PRO A 1 88 ? 13.787 -2.680 -20.943 1.00 73.44 88 PRO A CA 1
ATOM 736 C C . PRO A 1 88 ? 14.559 -3.867 -20.354 1.00 73.44 88 PRO A C 1
ATOM 738 O O . PRO A 1 88 ? 14.702 -4.923 -20.974 1.00 73.44 88 PRO A O 1
ATOM 741 N N . ALA A 1 89 ? 15.077 -3.708 -19.133 1.00 77.94 89 ALA A N 1
ATOM 742 C CA . ALA A 1 89 ? 15.804 -4.796 -18.494 1.00 77.94 89 ALA A CA 1
ATOM 743 C C . ALA A 1 89 ? 14.845 -5.968 -18.214 1.00 77.94 89 ALA A C 1
ATOM 745 O O . ALA A 1 89 ? 13.689 -5.770 -17.838 1.00 77.94 89 ALA A O 1
ATOM 746 N N . PRO A 1 90 ? 15.312 -7.219 -18.350 1.00 81.62 90 PRO A N 1
ATOM 747 C CA . PRO A 1 90 ? 14.433 -8.382 -18.262 1.00 81.62 90 PRO A CA 1
ATOM 748 C C . PRO A 1 90 ? 13.821 -8.562 -16.867 1.00 81.62 90 PRO A C 1
ATOM 750 O O . PRO A 1 90 ? 12.751 -9.155 -16.739 1.00 81.62 90 PRO A O 1
ATOM 753 N N . ASN A 1 91 ? 14.492 -8.052 -15.829 1.00 87.81 91 ASN A N 1
ATOM 754 C CA . ASN A 1 91 ? 14.007 -8.060 -14.453 1.00 87.81 91 ASN A CA 1
ATOM 755 C C . ASN A 1 91 ? 13.947 -6.619 -13.946 1.00 87.81 91 ASN A C 1
ATOM 757 O O . ASN A 1 91 ? 14.922 -6.141 -13.373 1.00 87.81 91 ASN A O 1
ATOM 761 N N . GLU A 1 92 ? 12.836 -5.936 -14.189 1.00 91.44 92 GLU A N 1
ATOM 762 C CA . GLU A 1 92 ? 12.552 -4.607 -13.644 1.00 91.44 92 GLU A CA 1
ATOM 763 C C . GLU A 1 92 ? 11.385 -4.689 -12.675 1.00 91.44 92 GLU A C 1
ATOM 765 O O . GLU A 1 92 ? 10.409 -5.400 -12.923 1.00 91.44 92 GLU A O 1
ATOM 770 N N . GLU A 1 93 ? 11.498 -3.960 -11.576 1.00 94.81 93 GLU A N 1
ATOM 771 C CA . GLU A 1 93 ? 10.499 -3.920 -10.524 1.00 94.81 93 GLU A CA 1
ATOM 772 C C . GLU A 1 93 ? 10.461 -2.516 -9.917 1.00 94.81 93 GLU A C 1
ATOM 774 O O . GLU A 1 93 ? 11.493 -2.002 -9.494 1.00 94.81 93 GLU A O 1
ATOM 779 N N . LEU A 1 94 ? 9.286 -1.898 -9.861 1.00 94.75 94 LEU A N 1
ATOM 780 C CA . LEU A 1 94 ? 9.040 -0.666 -9.112 1.00 94.75 94 LEU A CA 1
ATOM 781 C C . LEU A 1 94 ? 8.234 -1.036 -7.866 1.00 94.75 94 LEU A C 1
ATOM 783 O O . LEU A 1 94 ? 7.212 -1.707 -7.970 1.00 94.75 94 LEU A O 1
ATOM 787 N N . GLU A 1 95 ? 8.679 -0.606 -6.693 1.00 96.69 95 GLU A N 1
ATOM 788 C CA . GLU A 1 95 ? 7.987 -0.823 -5.423 1.00 96.69 95 GLU A CA 1
ATOM 789 C C . GLU A 1 95 ? 7.674 0.522 -4.763 1.00 96.69 95 GLU A C 1
ATOM 791 O O . GLU A 1 95 ? 8.579 1.321 -4.530 1.00 96.69 95 GLU A O 1
ATOM 796 N N . ILE A 1 96 ? 6.410 0.762 -4.418 1.00 96.62 96 ILE A N 1
ATOM 797 C CA . ILE A 1 96 ? 5.972 1.919 -3.626 1.00 96.62 96 ILE A CA 1
ATOM 798 C C . ILE A 1 96 ? 5.619 1.420 -2.227 1.00 96.62 96 ILE A C 1
ATOM 800 O O . ILE A 1 96 ? 4.872 0.452 -2.088 1.00 96.62 96 ILE A O 1
ATOM 804 N N . ARG A 1 97 ? 6.136 2.074 -1.184 1.00 97.94 97 ARG A N 1
ATOM 805 C CA . ARG A 1 97 ? 5.937 1.698 0.221 1.00 97.94 97 ARG A CA 1
ATOM 806 C C . ARG A 1 97 ? 5.437 2.864 1.057 1.00 97.94 97 ARG A C 1
ATOM 808 O O . ARG A 1 97 ? 6.084 3.907 1.101 1.00 97.94 97 ARG A O 1
ATOM 815 N N . PHE A 1 98 ? 4.392 2.618 1.834 1.00 98.06 98 PHE A N 1
ATOM 816 C CA . PHE A 1 98 ? 3.925 3.491 2.906 1.00 98.06 98 PHE A CA 1
ATOM 817 C C . PHE A 1 98 ? 4.079 2.779 4.254 1.00 98.06 98 PHE A C 1
ATOM 819 O O . PHE A 1 98 ? 3.621 1.641 4.383 1.00 98.06 98 PHE A O 1
ATOM 826 N N . PRO A 1 99 ? 4.697 3.403 5.270 1.00 98.12 99 PRO A N 1
ATOM 827 C CA . PRO A 1 99 ? 4.617 2.917 6.641 1.00 98.12 99 PRO A CA 1
ATOM 828 C C . PRO A 1 99 ? 3.159 2.924 7.108 1.00 98.12 99 PRO A C 1
ATOM 830 O O . PRO A 1 99 ? 2.441 3.904 6.879 1.00 98.12 99 PRO A O 1
ATOM 833 N N . VAL A 1 100 ? 2.734 1.840 7.755 1.00 97.56 100 VAL A N 1
ATOM 834 C CA . VAL A 1 100 ? 1.391 1.711 8.331 1.00 97.56 100 VAL A CA 1
ATOM 835 C C . VAL A 1 100 ? 1.410 1.003 9.684 1.00 97.56 100 VAL A C 1
ATOM 837 O O . VAL A 1 100 ? 2.243 0.126 9.934 1.00 97.56 100 VAL A O 1
ATOM 840 N N . ILE A 1 101 ? 0.442 1.318 10.542 1.00 96.00 101 ILE A N 1
ATOM 841 C CA . ILE A 1 101 ? 0.152 0.542 11.754 1.00 96.00 101 ILE A CA 1
ATOM 842 C C . ILE A 1 101 ? -0.542 -0.757 11.334 1.00 96.00 101 ILE A C 1
ATOM 844 O O . ILE A 1 101 ? -1.752 -0.795 11.111 1.00 96.00 101 ILE A O 1
ATOM 848 N N . GLN A 1 102 ? 0.232 -1.834 11.196 1.00 95.44 102 GLN A N 1
ATOM 849 C CA . GLN A 1 102 ? -0.291 -3.120 10.738 1.00 95.44 102 GLN A CA 1
ATOM 850 C C . GLN A 1 102 ? -1.230 -3.760 11.771 1.00 95.44 102 GLN A C 1
ATOM 852 O O . GLN A 1 102 ? -0.841 -4.034 12.903 1.00 95.44 102 GLN A O 1
ATOM 857 N N . LYS A 1 103 ? -2.439 -4.092 11.320 1.00 94.31 103 LYS A N 1
ATOM 858 C CA . LYS A 1 103 ? -3.503 -4.761 12.086 1.00 94.31 103 LYS A CA 1
ATOM 859 C C . LYS A 1 103 ? -3.661 -6.229 11.704 1.00 94.31 103 LYS A C 1
ATOM 861 O O . LYS A 1 103 ? -3.869 -7.089 12.552 1.00 94.31 103 LYS A O 1
ATOM 866 N N . PHE A 1 104 ? -3.525 -6.506 10.413 1.00 95.81 104 PHE A N 1
ATOM 867 C CA . PHE A 1 104 ? -3.530 -7.838 9.820 1.00 95.81 104 PHE A CA 1
ATOM 868 C C . PHE A 1 104 ? -2.610 -7.862 8.600 1.00 95.81 104 PHE A C 1
ATOM 870 O O . PHE A 1 104 ? -2.305 -6.818 8.019 1.00 95.81 104 PHE A O 1
ATOM 877 N N . TRP A 1 105 ? -2.142 -9.055 8.242 1.00 96.94 105 TRP A N 1
ATOM 878 C CA . TRP A 1 105 ? -1.425 -9.286 6.994 1.00 96.94 105 TRP A CA 1
ATOM 879 C C . TRP A 1 105 ? -2.434 -9.401 5.857 1.00 96.94 105 TRP A C 1
ATOM 881 O O . TRP A 1 105 ? -3.432 -10.110 5.987 1.00 96.94 105 TRP A O 1
ATOM 891 N N . LEU A 1 106 ? -2.164 -8.720 4.752 1.00 97.62 106 LEU A N 1
ATOM 892 C CA . LEU A 1 106 ? -2.951 -8.803 3.529 1.00 97.62 106 LEU A CA 1
ATOM 893 C C . LEU A 1 106 ? -2.000 -8.942 2.350 1.00 97.62 106 LEU A C 1
ATOM 895 O O . LEU A 1 106 ? -1.013 -8.213 2.282 1.00 97.62 106 LEU A O 1
ATOM 899 N N . ARG A 1 107 ? -2.306 -9.826 1.409 1.00 97.81 107 ARG A N 1
ATOM 900 C CA . ARG A 1 107 ? -1.621 -9.919 0.123 1.00 97.81 107 ARG A CA 1
ATOM 901 C C . ARG A 1 107 ? -2.649 -10.130 -0.979 1.00 97.81 107 ARG A C 1
ATOM 903 O O . ARG A 1 107 ? -3.512 -10.987 -0.840 1.00 97.81 107 ARG A O 1
ATOM 910 N N . MET A 1 108 ? -2.514 -9.376 -2.061 1.00 97.69 108 MET A N 1
ATOM 911 C CA . MET A 1 108 ? -3.302 -9.515 -3.282 1.00 97.69 108 MET A CA 1
ATOM 912 C C . MET A 1 108 ? -2.346 -9.661 -4.465 1.00 97.69 108 MET A C 1
ATOM 914 O O . MET A 1 108 ? -1.407 -8.870 -4.606 1.00 97.69 108 MET A O 1
ATOM 918 N N . ILE A 1 109 ? -2.565 -10.677 -5.293 1.00 96.06 109 ILE A N 1
ATOM 919 C CA . ILE A 1 109 ? -1.794 -10.949 -6.515 1.00 96.06 109 ILE A CA 1
ATOM 920 C C . ILE A 1 109 ? -2.803 -11.171 -7.647 1.00 96.06 109 ILE A C 1
ATOM 922 O O . ILE A 1 109 ? -3.792 -11.856 -7.400 1.00 96.06 109 ILE A O 1
ATOM 926 N N . PRO A 1 110 ? -2.601 -10.627 -8.860 1.00 95.56 110 PRO A N 1
ATOM 927 C CA . PRO A 1 110 ? -3.464 -10.929 -9.993 1.00 95.56 110 PRO A CA 1
ATOM 928 C C . PRO A 1 110 ? -3.561 -12.435 -10.249 1.00 95.56 110 PRO A C 1
ATOM 930 O O . PRO A 1 110 ? -2.544 -13.134 -10.237 1.00 95.56 110 PRO A O 1
ATOM 933 N N . GLN A 1 111 ? -4.773 -12.924 -10.488 1.00 93.69 111 GLN A N 1
ATOM 934 C CA . GLN A 1 111 ? -5.007 -14.323 -10.814 1.00 93.69 111 GLN A CA 1
ATOM 935 C C . GLN A 1 111 ? -4.421 -14.641 -12.197 1.00 93.69 111 GLN A C 1
ATOM 937 O O . GLN A 1 111 ? -4.611 -13.895 -13.158 1.00 93.69 111 GLN A O 1
ATOM 942 N N . LYS A 1 112 ? -3.686 -15.751 -12.297 1.00 92.12 112 LYS A N 1
ATOM 943 C CA . LYS A 1 112 ? -3.222 -16.317 -13.570 1.00 92.12 112 LYS A CA 1
ATOM 944 C C . LYS A 1 112 ? -3.962 -17.622 -13.828 1.00 92.12 112 LYS A C 1
ATOM 946 O O . LYS A 1 112 ? -4.288 -18.322 -12.875 1.00 92.12 112 LYS A O 1
ATOM 951 N N . GLU A 1 113 ? -4.182 -17.947 -15.099 1.00 77.00 113 GLU A N 1
ATOM 952 C CA . GLU A 1 113 ? -5.037 -19.064 -15.538 1.00 77.00 113 GLU A CA 1
ATOM 953 C C . GLU A 1 113 ? -4.652 -20.432 -14.933 1.00 77.00 113 GLU A C 1
ATOM 955 O O . GLU A 1 113 ? -5.529 -21.268 -14.740 1.00 77.00 113 GLU A O 1
ATOM 960 N N . ASP A 1 114 ? -3.387 -20.626 -14.537 1.00 75.00 114 ASP A N 1
ATOM 961 C CA . ASP A 1 114 ? -2.859 -21.924 -14.089 1.00 75.00 114 ASP A CA 1
ATOM 962 C C . ASP A 1 114 ? -2.537 -22.024 -12.582 1.00 75.00 114 ASP A C 1
ATOM 964 O O . ASP A 1 114 ? -2.018 -23.045 -12.123 1.00 75.00 114 ASP A O 1
ATOM 968 N N . GLU A 1 115 ? -2.794 -20.984 -11.781 1.00 77.25 115 GLU A N 1
ATOM 969 C CA . GLU A 1 115 ? -2.465 -20.995 -10.347 1.00 77.25 115 GLU A CA 1
ATOM 970 C C . GLU A 1 115 ? -3.705 -21.366 -9.508 1.00 77.25 115 GLU A C 1
ATOM 972 O O . GLU A 1 115 ? -4.567 -20.529 -9.256 1.00 77.25 115 GLU A O 1
ATOM 977 N N . THR A 1 116 ? -3.796 -22.619 -9.035 1.00 73.12 116 THR A N 1
ATOM 978 C CA . THR A 1 116 ? -4.759 -23.009 -7.984 1.00 73.12 116 THR A CA 1
ATOM 979 C C . THR A 1 116 ? -4.187 -22.645 -6.612 1.00 73.12 116 THR A C 1
ATOM 981 O O . THR A 1 116 ? -3.235 -23.301 -6.174 1.00 73.12 116 THR A O 1
ATOM 984 N N . PRO A 1 117 ? -4.712 -21.631 -5.905 1.00 75.88 117 PRO A N 1
ATOM 985 C CA . PRO A 1 117 ? -4.064 -21.152 -4.698 1.00 75.88 117 PRO A CA 1
ATOM 986 C C . PRO A 1 117 ? -4.499 -21.984 -3.495 1.00 75.88 117 PRO A C 1
ATOM 988 O O . PRO A 1 117 ? -5.671 -22.020 -3.117 1.00 75.88 117 PRO A O 1
ATOM 991 N N . GLU A 1 118 ? -3.536 -22.616 -2.834 1.00 72.44 118 GLU A N 1
ATOM 992 C CA . GLU A 1 118 ? -3.751 -23.132 -1.488 1.00 72.44 118 GLU A CA 1
ATOM 993 C C . GLU A 1 118 ? -3.962 -21.929 -0.545 1.00 72.44 118 GLU A C 1
ATOM 995 O O . GLU A 1 118 ? -3.097 -21.061 -0.422 1.00 72.44 118 GLU A O 1
ATOM 1000 N N . ALA A 1 119 ? -5.130 -21.862 0.102 1.00 83.06 119 ALA A N 1
ATOM 1001 C CA . ALA A 1 119 ? -5.541 -20.803 1.037 1.00 83.06 119 ALA A CA 1
ATOM 1002 C C . ALA A 1 119 ? -5.894 -19.427 0.426 1.00 83.06 119 ALA A C 1
ATOM 1004 O O . ALA A 1 119 ? -5.569 -18.380 0.999 1.00 83.06 119 ALA A O 1
ATOM 1005 N N . GLU A 1 120 ? -6.595 -19.420 -0.709 1.00 93.69 120 GLU A N 1
ATOM 1006 C CA . GLU A 1 120 ? -7.303 -18.231 -1.197 1.00 93.69 120 GLU A CA 1
ATOM 1007 C C . GLU A 1 120 ? -8.501 -17.861 -0.304 1.00 93.69 120 GLU A C 1
ATOM 1009 O O . GLU A 1 120 ? -9.239 -18.723 0.179 1.00 93.69 120 GLU A O 1
ATOM 1014 N N . ILE A 1 121 ? -8.720 -16.560 -0.119 1.00 94.94 121 ILE A N 1
ATOM 1015 C CA . ILE A 1 121 ? -9.934 -16.000 0.475 1.00 94.94 121 ILE A CA 1
ATOM 1016 C C . ILE A 1 121 ? -10.798 -15.413 -0.640 1.00 94.94 121 ILE A C 1
ATOM 1018 O O . ILE A 1 121 ? -10.317 -14.590 -1.412 1.00 94.94 121 ILE A O 1
ATOM 1022 N N . LYS A 1 122 ? -12.086 -15.763 -0.660 1.00 96.31 122 LYS A N 1
ATOM 1023 C CA . LYS A 1 122 ? -13.097 -15.075 -1.470 1.00 96.31 122 LYS A CA 1
ATOM 1024 C C . LYS A 1 122 ? -13.837 -14.053 -0.612 1.00 96.31 122 LYS A C 1
ATOM 1026 O O . LYS A 1 122 ? -14.261 -14.379 0.500 1.00 96.31 122 LYS A 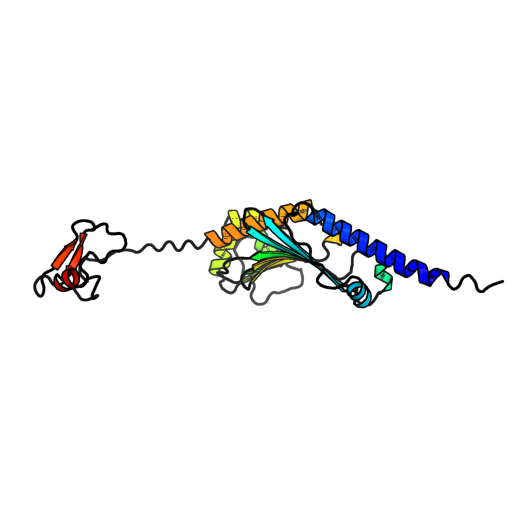O 1
ATOM 1031 N N . ILE A 1 123 ? -13.976 -12.825 -1.108 1.00 96.38 123 ILE A N 1
ATOM 1032 C CA . ILE A 1 123 ? -14.620 -11.716 -0.379 1.00 96.38 123 ILE A CA 1
ATOM 1033 C C . ILE A 1 123 ? -16.061 -11.448 -0.839 1.00 96.38 123 ILE A C 1
ATOM 1035 O O . ILE A 1 123 ? -16.728 -10.580 -0.279 1.00 96.38 123 ILE A O 1
ATOM 1039 N N . GLY A 1 124 ? -16.555 -12.193 -1.832 1.00 95.94 124 GLY A N 1
ATOM 104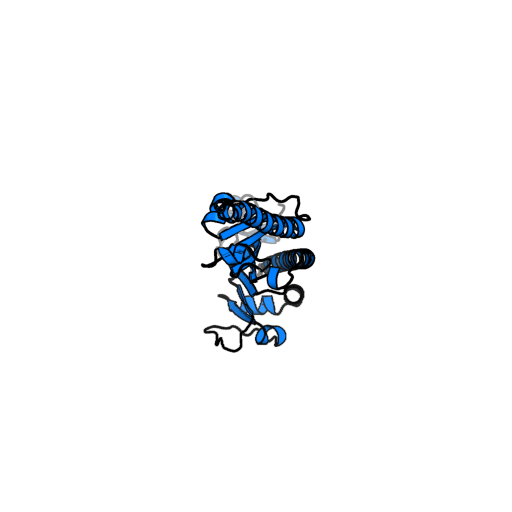0 C CA . GLY A 1 124 ? -17.922 -12.088 -2.345 1.00 95.94 124 GLY A CA 1
ATOM 1041 C C . GLY A 1 124 ? -18.118 -10.945 -3.341 1.00 95.94 124 GLY A C 1
ATOM 1042 O O . GLY A 1 124 ? -19.251 -10.517 -3.561 1.00 95.94 124 GLY A O 1
ATOM 1043 N N . ILE A 1 125 ? -17.035 -10.436 -3.932 1.00 96.50 125 ILE A N 1
ATOM 1044 C CA . ILE A 1 125 ? -17.070 -9.364 -4.934 1.00 96.50 125 ILE A CA 1
ATOM 1045 C C . ILE A 1 125 ? -16.464 -9.915 -6.222 1.00 96.50 125 ILE A C 1
ATOM 1047 O O . ILE A 1 125 ? -15.238 -9.969 -6.304 1.00 96.50 125 ILE A O 1
ATOM 1051 N N . PRO A 1 126 ? -17.276 -10.252 -7.244 1.00 95.75 126 PRO A N 1
ATOM 1052 C CA . PRO A 1 126 ? -16.790 -10.902 -8.464 1.00 95.75 126 PRO A CA 1
ATOM 1053 C C . PRO A 1 126 ? -15.624 -10.159 -9.124 1.00 95.75 126 PRO A C 1
ATOM 1055 O O . PRO A 1 126 ? -14.592 -10.740 -9.415 1.00 95.75 126 PRO A O 1
ATOM 1058 N N . VAL A 1 127 ? -15.713 -8.827 -9.231 1.00 94.19 127 VAL A N 1
ATOM 1059 C CA . VAL A 1 127 ? -14.645 -8.003 -9.829 1.00 94.19 127 VAL A CA 1
ATOM 1060 C C . VAL A 1 127 ? -13.296 -8.170 -9.119 1.00 94.19 127 VAL A C 1
ATOM 1062 O O . VAL A 1 127 ? -12.260 -8.030 -9.758 1.00 94.19 127 VAL A O 1
ATOM 1065 N N . ILE A 1 128 ? -13.275 -8.457 -7.819 1.00 96.19 128 ILE A N 1
ATOM 1066 C CA . ILE A 1 128 ? -12.029 -8.709 -7.093 1.00 96.19 128 ILE A CA 1
ATOM 1067 C C . ILE A 1 128 ? -11.689 -10.201 -7.118 1.00 96.19 128 ILE A C 1
ATOM 1069 O O . ILE A 1 128 ? -10.567 -10.551 -7.466 1.00 96.19 128 ILE A O 1
ATOM 1073 N N . ASP A 1 129 ? -12.657 -11.055 -6.789 1.00 95.56 129 ASP A N 1
ATOM 1074 C CA . ASP A 1 129 ? -12.494 -12.505 -6.653 1.00 95.56 129 ASP A CA 1
ATOM 1075 C C . ASP A 1 129 ? -12.118 -13.207 -7.970 1.00 95.56 129 ASP A C 1
ATOM 1077 O O . ASP A 1 129 ? -11.527 -14.284 -7.914 1.00 95.56 129 ASP A O 1
ATOM 1081 N N . ASP A 1 130 ? -12.452 -12.619 -9.123 1.00 94.25 130 ASP A N 1
ATOM 1082 C CA . ASP A 1 130 ? -12.118 -13.144 -10.455 1.00 94.25 130 ASP A CA 1
ATOM 1083 C C . ASP A 1 130 ? -10.764 -12.626 -10.970 1.00 94.25 130 ASP A C 1
ATOM 1085 O O . ASP A 1 130 ? -10.182 -13.198 -11.890 1.00 94.25 130 ASP A O 1
ATOM 1089 N N . ASN A 1 131 ? -10.269 -11.513 -10.416 1.00 95.06 131 ASN A N 1
ATOM 1090 C CA . ASN A 1 131 ? -9.051 -10.851 -10.895 1.00 95.06 131 ASN A CA 1
ATOM 1091 C C . ASN A 1 131 ? -7.864 -11.011 -9.943 1.00 95.06 131 ASN A C 1
ATOM 1093 O O . ASN A 1 131 ? -6.724 -10.819 -10.369 1.00 95.06 131 ASN A O 1
ATOM 1097 N N . TYR A 1 132 ? -8.094 -11.340 -8.670 1.00 96.44 132 TYR A N 1
ATOM 1098 C CA . TYR A 1 132 ? -7.055 -11.373 -7.648 1.00 96.44 132 TYR A CA 1
ATOM 1099 C C . TYR A 1 132 ? -7.180 -12.578 -6.722 1.00 96.44 132 TYR A C 1
ATOM 1101 O O . TYR A 1 132 ? -8.230 -12.843 -6.150 1.00 96.44 132 TYR A O 1
ATOM 1109 N N . ILE A 1 133 ? -6.035 -13.200 -6.458 1.00 96.19 133 ILE A N 1
ATOM 1110 C CA . ILE A 1 133 ? -5.842 -14.155 -5.374 1.00 96.19 133 ILE A CA 1
ATOM 1111 C C . ILE A 1 133 ? -5.545 -13.365 -4.097 1.00 96.19 133 ILE A C 1
ATOM 1113 O O . ILE A 1 133 ? -4.572 -12.600 -4.034 1.00 96.19 133 ILE A O 1
ATOM 1117 N N . ILE A 1 134 ? -6.368 -13.563 -3.065 1.00 96.81 134 ILE A N 1
ATOM 1118 C CA . ILE A 1 134 ? -6.252 -12.860 -1.782 1.00 96.81 134 ILE A CA 1
ATOM 1119 C C . ILE A 1 134 ? -5.774 -13.813 -0.689 1.00 96.81 134 ILE A C 1
ATOM 1121 O O . ILE A 1 134 ? -6.353 -14.875 -0.471 1.00 96.81 134 ILE A O 1
ATOM 1125 N N . HIS A 1 135 ? -4.773 -13.376 0.076 1.00 96.69 135 HIS A N 1
ATOM 1126 C CA . HIS A 1 135 ? -4.326 -14.048 1.291 1.00 96.69 135 HIS A CA 1
ATOM 1127 C C . HIS A 1 135 ? -4.334 -13.105 2.494 1.00 96.69 135 HIS A C 1
ATOM 1129 O O . HIS A 1 135 ? -3.957 -11.934 2.400 1.00 96.69 135 HIS A O 1
ATOM 1135 N N . SER A 1 136 ? -4.717 -13.634 3.655 1.00 96.62 136 SER A N 1
ATOM 1136 C CA . SER A 1 136 ? -4.662 -12.920 4.927 1.00 96.62 136 SER A CA 1
ATOM 1137 C C . SER A 1 136 ? -4.560 -13.886 6.102 1.00 96.62 136 SER A C 1
ATOM 1139 O O . SER A 1 136 ? -5.046 -15.012 6.041 1.00 96.62 136 SER A O 1
ATOM 1141 N N . ASN A 1 137 ? -3.966 -13.426 7.205 1.00 96.12 137 ASN A N 1
ATOM 1142 C CA . ASN A 1 137 ? -3.981 -14.148 8.477 1.00 96.12 137 ASN A CA 1
ATOM 1143 C C . ASN A 1 137 ? -5.248 -13.860 9.304 1.00 96.12 137 ASN A C 1
ATOM 1145 O O . ASN A 1 137 ? -5.447 -14.488 10.340 1.00 96.12 137 ASN A O 1
ATOM 1149 N N . GLN A 1 138 ? -6.083 -12.908 8.877 1.00 95.62 138 GLN A N 1
ATOM 1150 C CA . GLN A 1 138 ? -7.366 -12.581 9.496 1.00 95.62 138 GLN A CA 1
ATOM 1151 C C . GLN A 1 138 ? -8.431 -12.429 8.408 1.00 95.62 138 GLN A C 1
ATOM 1153 O O . GLN A 1 138 ? -8.787 -11.320 8.014 1.00 95.62 138 GLN A O 1
ATOM 1158 N N . VAL A 1 139 ? -8.945 -13.570 7.941 1.00 95.81 139 VAL A N 1
ATOM 1159 C CA . VAL A 1 139 ? -9.881 -13.681 6.807 1.00 95.81 139 VAL A CA 1
ATOM 1160 C C . VAL A 1 139 ? -11.030 -12.677 6.893 1.00 95.81 139 VAL A C 1
ATOM 1162 O O . VAL A 1 139 ? -11.246 -11.906 5.964 1.00 95.81 139 VAL A O 1
ATOM 1165 N N . LYS A 1 140 ? -11.724 -12.640 8.036 1.00 95.12 140 LYS A N 1
ATOM 1166 C CA . LYS A 1 140 ? -12.874 -11.755 8.239 1.00 95.12 140 LYS A CA 1
ATOM 1167 C C . LYS A 1 140 ? -12.493 -10.272 8.182 1.00 95.12 140 LYS A C 1
ATOM 1169 O O . LYS A 1 140 ? -13.138 -9.519 7.471 1.00 95.12 140 LYS A O 1
ATOM 1174 N N . ALA A 1 141 ? -11.424 -9.863 8.869 1.00 94.62 141 ALA A N 1
ATOM 1175 C CA . ALA A 1 141 ? -10.984 -8.465 8.878 1.00 94.62 141 ALA A CA 1
ATOM 1176 C C . ALA A 1 141 ? -10.542 -7.989 7.485 1.00 94.62 141 ALA A C 1
ATOM 1178 O O . ALA A 1 141 ? -10.845 -6.866 7.091 1.00 94.62 141 ALA A O 1
ATOM 1179 N N . ALA A 1 142 ? -9.859 -8.851 6.726 1.00 96.12 142 ALA A N 1
ATOM 11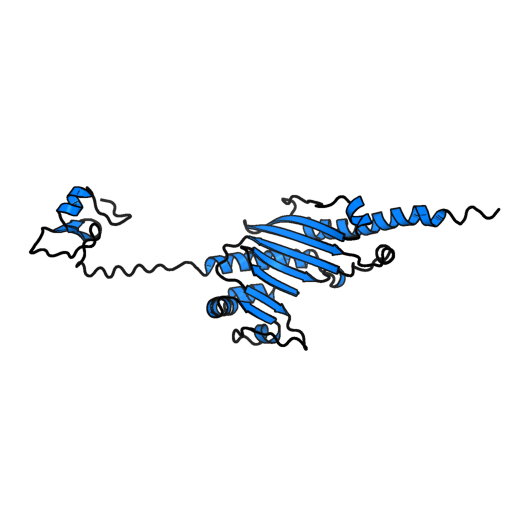80 C CA . ALA A 1 142 ? -9.498 -8.565 5.344 1.00 96.12 142 ALA A CA 1
ATOM 1181 C C . ALA A 1 142 ? -10.730 -8.452 4.436 1.00 96.12 142 ALA A C 1
ATOM 1183 O O . ALA A 1 142 ? -10.800 -7.514 3.647 1.00 96.12 142 ALA A O 1
ATOM 1184 N N . ALA A 1 143 ? -11.707 -9.354 4.567 1.00 96.06 143 ALA A N 1
ATOM 1185 C CA . ALA A 1 143 ? -12.953 -9.291 3.805 1.00 96.06 143 ALA A CA 1
ATOM 1186 C C . ALA A 1 143 ? -13.762 -8.024 4.133 1.00 96.06 143 ALA A C 1
ATOM 1188 O O . ALA A 1 143 ? -14.145 -7.293 3.223 1.00 96.06 143 ALA A O 1
ATOM 1189 N N . ASP A 1 144 ? -13.947 -7.699 5.415 1.00 95.00 144 ASP A N 1
ATOM 1190 C CA . ASP A 1 144 ? -14.645 -6.482 5.861 1.00 95.00 144 ASP A CA 1
ATOM 1191 C C . ASP A 1 144 ? -13.936 -5.207 5.355 1.00 95.00 144 ASP A C 1
ATOM 1193 O O . ASP A 1 144 ? -14.572 -4.227 4.963 1.00 95.00 144 ASP A O 1
ATOM 1197 N N . PHE A 1 145 ? -12.600 -5.211 5.319 1.00 95.94 145 PHE A N 1
ATOM 1198 C CA . PHE A 1 145 ? -11.813 -4.110 4.764 1.00 95.94 145 PHE A CA 1
ATOM 1199 C C . PHE A 1 145 ? -11.982 -3.977 3.249 1.00 95.94 145 PHE A C 1
ATOM 1201 O O . PHE A 1 145 ? -12.276 -2.887 2.760 1.00 95.94 145 PHE A O 1
ATOM 1208 N N . LEU A 1 146 ? -11.821 -5.075 2.509 1.00 96.50 146 LEU A N 1
ATOM 1209 C CA . LEU A 1 146 ? -11.861 -5.081 1.046 1.00 96.50 146 LEU A CA 1
ATOM 1210 C C . LEU A 1 146 ? -13.272 -4.918 0.472 1.00 96.50 146 LEU A C 1
ATOM 1212 O O . LEU A 1 146 ? -13.400 -4.499 -0.671 1.00 96.50 146 LEU A O 1
ATOM 1216 N N . THR A 1 147 ? -14.321 -5.208 1.241 1.00 96.31 147 THR A N 1
ATOM 1217 C CA . THR A 1 147 ? -15.719 -4.969 0.835 1.00 96.31 147 THR A CA 1
ATOM 1218 C C . THR A 1 147 ? -16.173 -3.524 1.049 1.00 96.31 147 THR A C 1
ATOM 1220 O O . THR A 1 147 ? -17.234 -3.127 0.566 1.00 96.31 147 THR A O 1
ATOM 1223 N N . SER A 1 148 ? -15.367 -2.701 1.724 1.00 96.19 148 SER A N 1
ATOM 1224 C CA . SER A 1 148 ? -15.648 -1.277 1.881 1.00 96.19 148 SER A CA 1
ATOM 1225 C C . SER A 1 148 ? -15.596 -0.530 0.550 1.00 96.19 148 SER A C 1
ATOM 1227 O O . SER A 1 148 ? -14.620 -0.628 -0.195 1.00 96.19 148 SER A O 1
ATOM 1229 N N . SER A 1 149 ? -16.592 0.325 0.300 1.00 96.12 149 SER A N 1
ATOM 1230 C CA . SER A 1 149 ? -16.635 1.193 -0.883 1.00 96.12 149 SER A CA 1
ATOM 1231 C C . SER A 1 149 ? -15.408 2.100 -1.011 1.00 96.12 149 SER A C 1
ATOM 1233 O O . SER A 1 149 ? -14.945 2.344 -2.123 1.00 96.12 149 SER A O 1
ATOM 1235 N N . VAL A 1 150 ? -14.840 2.558 0.111 1.00 95.50 150 VAL A N 1
ATOM 1236 C CA . VAL A 1 150 ? -13.637 3.405 0.119 1.00 95.50 150 VAL A CA 1
ATOM 1237 C C . VAL A 1 150 ? -12.409 2.601 -0.309 1.00 95.50 150 VAL A C 1
ATOM 1239 O O . VAL A 1 150 ? -11.657 3.042 -1.178 1.00 95.50 150 VAL A O 1
ATOM 1242 N N . ALA A 1 151 ? -12.222 1.402 0.250 1.00 95.94 151 ALA A N 1
ATOM 1243 C CA . ALA A 1 151 ? -11.114 0.526 -0.126 1.00 95.94 151 ALA A CA 1
ATOM 1244 C C . ALA A 1 151 ? -11.203 0.129 -1.607 1.00 95.94 151 ALA A C 1
ATOM 1246 O O . ALA A 1 151 ? -10.217 0.254 -2.335 1.00 95.94 151 ALA A O 1
ATOM 1247 N N . LEU A 1 152 ? -12.394 -0.269 -2.068 1.00 96.31 152 LEU A N 1
ATOM 1248 C CA . LEU A 1 152 ? -12.650 -0.631 -3.463 1.00 96.31 152 LEU A CA 1
ATOM 1249 C C . LEU A 1 152 ? -12.376 0.526 -4.424 1.00 96.31 152 LEU A C 1
ATOM 1251 O O . LEU A 1 152 ? -11.722 0.316 -5.442 1.00 96.31 152 LEU A O 1
ATOM 1255 N N . TYR A 1 153 ? -12.813 1.744 -4.091 1.00 96.12 153 TYR A N 1
ATOM 1256 C CA . TYR A 1 153 ? -12.571 2.928 -4.917 1.00 96.12 153 TYR A CA 1
ATOM 1257 C C . TYR A 1 153 ? -11.074 3.168 -5.158 1.00 96.12 153 TYR A C 1
ATOM 1259 O O . TYR A 1 153 ? -10.651 3.417 -6.288 1.00 96.12 153 TYR A O 1
ATOM 1267 N N . HIS A 1 154 ? -10.249 3.058 -4.113 1.00 95.94 154 HIS A N 1
ATOM 1268 C CA . HIS A 1 154 ? -8.803 3.235 -4.253 1.00 95.94 154 HIS A CA 1
ATOM 1269 C C . HIS A 1 154 ? -8.131 2.046 -4.948 1.00 95.94 154 HIS A C 1
ATOM 1271 O O . HIS A 1 154 ? -7.250 2.266 -5.777 1.00 95.94 154 HIS A O 1
ATOM 1277 N N . LEU A 1 155 ? -8.575 0.811 -4.691 1.00 95.81 155 LEU A N 1
ATOM 1278 C CA . LEU A 1 155 ? -8.059 -0.379 -5.378 1.00 95.81 155 LEU A CA 1
ATOM 1279 C C . LEU A 1 155 ? -8.328 -0.342 -6.881 1.00 95.81 155 LEU A C 1
ATOM 1281 O O . LEU A 1 155 ? -7.419 -0.595 -7.658 1.00 95.81 155 LEU A O 1
ATOM 1285 N N . GLN A 1 156 ? -9.529 0.052 -7.307 1.00 94.56 156 GLN A N 1
ATOM 1286 C CA . GLN A 1 156 ? -9.874 0.182 -8.730 1.00 94.56 156 GLN A CA 1
ATOM 1287 C C . GLN A 1 156 ? -9.041 1.247 -9.455 1.00 94.56 156 GLN A C 1
ATOM 1289 O O . GLN A 1 156 ? -8.908 1.222 -10.680 1.00 94.56 156 GLN A O 1
ATOM 1294 N N . ARG A 1 157 ? -8.467 2.205 -8.716 1.00 93.62 157 ARG A N 1
ATOM 1295 C CA . ARG A 1 157 ? -7.565 3.213 -9.282 1.00 93.62 157 ARG A CA 1
ATOM 1296 C C . ARG A 1 157 ? -6.130 2.708 -9.436 1.00 93.62 157 ARG A C 1
ATOM 1298 O O . ARG A 1 157 ? -5.366 3.398 -10.111 1.00 93.62 157 ARG A O 1
ATOM 1305 N N . LEU A 1 158 ? -5.789 1.558 -8.853 1.00 94.06 158 LEU A N 1
ATOM 1306 C CA . LEU A 1 158 ? -4.458 0.965 -8.849 1.00 94.06 158 LEU A CA 1
ATOM 1307 C C . LEU A 1 158 ? -4.388 -0.219 -9.814 1.00 94.06 158 LEU A C 1
ATOM 1309 O O . LEU A 1 158 ? -5.133 -1.184 -9.697 1.00 94.06 158 LEU A O 1
ATOM 1313 N N . TYR A 1 159 ? -3.424 -0.180 -10.725 1.00 93.56 159 TYR A N 1
ATOM 1314 C CA . TYR A 1 159 ? -2.998 -1.362 -11.466 1.00 93.56 159 TYR A CA 1
ATOM 1315 C C . TYR A 1 159 ? -1.741 -1.909 -10.789 1.00 93.56 159 TYR A C 1
ATOM 1317 O O . TYR A 1 159 ? -0.811 -1.145 -10.589 1.00 93.56 159 TYR A O 1
ATOM 1325 N N . PHE A 1 160 ? -1.683 -3.181 -10.399 1.00 97.06 160 PHE A N 1
ATOM 1326 C CA . PHE A 1 160 ? -0.513 -3.722 -9.696 1.00 97.06 160 PHE A CA 1
ATOM 1327 C C . PHE A 1 160 ? -0.291 -5.206 -9.967 1.00 97.06 160 PHE A C 1
ATOM 1329 O O . PHE A 1 160 ? -1.243 -5.951 -10.184 1.00 97.06 160 PHE A O 1
ATOM 1336 N N . ASP A 1 161 ? 0.964 -5.651 -9.875 1.00 97.12 161 ASP A N 1
ATOM 1337 C CA . ASP A 1 161 ? 1.313 -7.079 -9.912 1.00 97.12 161 ASP A CA 1
ATOM 1338 C C . ASP A 1 161 ? 1.303 -7.708 -8.517 1.00 97.12 161 ASP A C 1
ATOM 1340 O O . ASP A 1 161 ? 1.177 -8.922 -8.372 1.00 97.12 161 ASP A O 1
ATOM 1344 N N . ARG A 1 162 ? 1.454 -6.891 -7.471 1.00 97.56 162 ARG A N 1
ATOM 1345 C CA . ARG A 1 162 ? 1.295 -7.320 -6.082 1.00 97.56 162 ARG A CA 1
ATOM 1346 C C . ARG A 1 162 ? 0.970 -6.133 -5.189 1.00 97.56 162 ARG A C 1
ATOM 1348 O O . ARG A 1 162 ? 1.648 -5.114 -5.256 1.00 97.56 162 ARG A O 1
ATOM 1355 N N . LEU A 1 163 ? -0.005 -6.309 -4.307 1.00 98.44 163 LEU A N 1
ATOM 1356 C CA . LEU A 1 163 ? -0.279 -5.417 -3.184 1.00 98.44 163 LEU A CA 1
ATOM 1357 C C . LEU A 1 163 ? -0.116 -6.206 -1.888 1.00 98.44 163 LEU A C 1
ATOM 1359 O O . LEU A 1 163 ? -0.575 -7.343 -1.782 1.00 98.44 163 LEU A O 1
ATOM 1363 N N . GLU A 1 164 ? 0.564 -5.639 -0.898 1.00 98.38 164 GLU A N 1
ATOM 1364 C CA . GLU A 1 164 ? 0.804 -6.318 0.372 1.00 98.38 164 GLU A CA 1
ATOM 1365 C C . GLU A 1 164 ? 0.833 -5.348 1.555 1.00 98.38 164 GLU A C 1
ATOM 1367 O O . GLU A 1 164 ? 1.511 -4.327 1.516 1.00 98.38 164 GLU A O 1
ATOM 1372 N N . ILE A 1 165 ? 0.153 -5.710 2.643 1.00 98.19 165 ILE A N 1
ATOM 1373 C CA . ILE A 1 165 ? 0.313 -5.097 3.960 1.00 98.19 165 ILE A CA 1
ATOM 1374 C C . ILE A 1 165 ? 1.081 -6.082 4.835 1.00 98.19 165 ILE A C 1
ATOM 1376 O O . ILE A 1 165 ? 0.528 -7.083 5.294 1.00 98.19 165 ILE A O 1
ATOM 1380 N N . TYR A 1 166 ? 2.373 -5.829 5.039 1.00 97.50 166 TYR A N 1
ATOM 1381 C CA . TYR A 1 166 ? 3.248 -6.726 5.789 1.00 97.50 166 TYR A CA 1
ATOM 1382 C C . TYR A 1 166 ? 4.439 -6.000 6.421 1.00 97.50 166 TYR A C 1
ATOM 1384 O O . TYR A 1 166 ? 5.054 -5.111 5.827 1.00 97.50 166 TYR A O 1
ATOM 1392 N N . ARG A 1 167 ? 4.792 -6.431 7.637 1.00 96.62 167 ARG A N 1
ATOM 1393 C CA . ARG A 1 167 ? 5.854 -5.876 8.489 1.00 96.62 167 ARG A CA 1
ATOM 1394 C C . ARG A 1 167 ? 5.759 -4.357 8.664 1.00 96.62 167 ARG A C 1
ATOM 1396 O O . ARG A 1 167 ? 6.777 -3.676 8.602 1.00 96.62 167 ARG A O 1
ATOM 1403 N N . GLY A 1 168 ? 4.548 -3.839 8.870 1.00 97.19 168 GLY A N 1
ATOM 1404 C CA . GLY A 1 168 ? 4.320 -2.406 9.098 1.00 97.19 168 GLY A CA 1
ATOM 1405 C C . GLY A 1 168 ? 4.399 -1.543 7.837 1.00 97.19 168 GLY A C 1
ATOM 1406 O O . GLY A 1 168 ? 4.624 -0.341 7.932 1.00 97.19 168 GLY A O 1
ATOM 1407 N N . PHE A 1 169 ? 4.241 -2.137 6.652 1.00 98.25 169 PHE A N 1
ATOM 1408 C CA . PHE A 1 169 ? 4.219 -1.405 5.388 1.00 98.25 169 PHE A CA 1
ATOM 1409 C C . PHE A 1 169 ? 3.055 -1.849 4.513 1.00 98.25 169 PHE A C 1
ATOM 1411 O O . PHE A 1 169 ? 2.857 -3.050 4.342 1.00 98.25 169 PHE A O 1
ATOM 1418 N N . LEU A 1 170 ? 2.368 -0.883 3.906 1.00 98.44 170 LEU A N 1
ATOM 1419 C CA . LEU A 1 170 ? 1.573 -1.072 2.698 1.00 98.44 170 LEU A CA 1
ATOM 1420 C C . LEU A 1 170 ? 2.512 -0.930 1.500 1.00 98.44 170 LEU A C 1
ATOM 1422 O O . LEU A 1 170 ? 3.216 0.074 1.378 1.00 98.44 170 LEU A O 1
ATOM 1426 N N . ARG A 1 171 ? 2.548 -1.940 0.637 1.00 98.44 171 ARG A N 1
ATOM 1427 C CA . ARG A 1 171 ? 3.446 -2.013 -0.512 1.00 98.44 171 ARG A CA 1
ATOM 1428 C C . ARG A 1 171 ? 2.668 -2.344 -1.766 1.00 98.44 171 ARG A C 1
ATOM 1430 O O . ARG A 1 171 ? 1.801 -3.215 -1.731 1.00 98.44 171 ARG A O 1
ATOM 1437 N N . VAL A 1 172 ? 3.039 -1.707 -2.864 1.00 98.38 172 VAL A N 1
ATOM 1438 C CA . VAL A 1 172 ? 2.628 -2.115 -4.205 1.00 98.38 172 VAL A CA 1
ATOM 1439 C C . VAL A 1 172 ? 3.856 -2.329 -5.062 1.00 98.38 172 VAL A C 1
ATOM 1441 O O . VAL A 1 172 ? 4.781 -1.520 -5.035 1.00 98.38 172 VAL A O 1
ATOM 1444 N N . THR A 1 173 ? 3.838 -3.416 -5.820 1.00 98.00 173 THR A N 1
ATOM 1445 C CA . THR A 1 173 ? 4.890 -3.809 -6.744 1.00 98.00 173 THR A CA 1
ATOM 1446 C C . THR A 1 173 ? 4.355 -3.829 -8.170 1.00 98.00 173 THR A C 1
ATOM 1448 O O . THR A 1 173 ? 3.298 -4.406 -8.442 1.00 98.00 173 THR A O 1
ATOM 1451 N N . PHE A 1 174 ? 5.143 -3.261 -9.078 1.00 96.44 174 PHE A N 1
ATOM 1452 C CA . PHE A 1 174 ? 4.942 -3.292 -10.519 1.00 96.44 174 PHE A CA 1
ATOM 1453 C C . PHE A 1 174 ? 6.119 -4.018 -11.165 1.00 96.44 174 PHE A C 1
ATOM 1455 O O . PHE A 1 174 ? 7.275 -3.647 -10.962 1.00 96.44 174 PHE A O 1
ATOM 1462 N N . VAL A 1 175 ? 5.837 -5.043 -11.956 1.00 95.38 175 VAL A N 1
ATOM 1463 C CA . VAL A 1 175 ? 6.810 -5.841 -12.699 1.00 95.38 175 VAL A CA 1
ATOM 1464 C C . VAL A 1 175 ? 6.904 -5.303 -14.122 1.00 95.38 175 VAL A C 1
ATOM 1466 O O . VAL A 1 175 ? 5.893 -5.113 -14.799 1.00 95.38 175 VAL A O 1
ATOM 1469 N N . LYS A 1 176 ? 8.138 -5.084 -14.585 1.00 93.44 176 LYS A N 1
ATOM 1470 C CA . LYS A 1 176 ? 8.457 -4.506 -15.901 1.00 93.44 176 LYS A CA 1
ATOM 1471 C C . LYS A 1 176 ? 7.703 -3.193 -16.189 1.00 93.44 176 LYS A C 1
ATOM 1473 O O . LYS A 1 176 ? 7.079 -3.074 -17.244 1.00 93.44 176 LYS A O 1
ATOM 1478 N N . PRO A 1 177 ? 7.754 -2.204 -15.276 1.00 93.62 177 PRO A N 1
ATOM 1479 C CA . PRO A 1 177 ? 7.041 -0.933 -15.428 1.00 93.62 177 PRO A CA 1
ATOM 1480 C C . PRO A 1 177 ? 7.386 -0.211 -16.742 1.00 93.62 177 PRO A C 1
ATOM 1482 O O . PRO A 1 177 ? 6.476 0.188 -17.463 1.00 93.62 177 PRO A O 1
ATOM 1485 N N . ALA A 1 178 ? 8.667 -0.126 -17.125 1.00 88.75 178 ALA A N 1
ATOM 1486 C CA . ALA A 1 178 ? 9.070 0.556 -18.359 1.00 88.75 178 ALA A CA 1
ATOM 1487 C C . ALA A 1 178 ? 8.518 -0.134 -19.620 1.00 88.75 178 ALA A C 1
ATOM 1489 O O . ALA A 1 178 ? 8.037 0.530 -20.535 1.00 88.75 178 ALA A O 1
ATOM 1490 N N . ALA A 1 179 ? 8.500 -1.473 -19.644 1.00 89.56 179 ALA A N 1
ATOM 1491 C CA . ALA A 1 179 ? 7.919 -2.242 -20.748 1.00 89.56 179 ALA A CA 1
ATOM 1492 C C . ALA A 1 179 ? 6.399 -2.046 -20.891 1.00 89.56 179 ALA A C 1
ATOM 1494 O O . ALA A 1 179 ? 5.846 -2.301 -21.957 1.00 89.56 179 ALA A O 1
ATOM 1495 N N . ARG A 1 180 ? 5.725 -1.614 -19.819 1.00 91.88 180 ARG A N 1
ATOM 1496 C CA . ARG A 1 180 ? 4.290 -1.301 -19.786 1.00 91.88 180 ARG A CA 1
ATOM 1497 C C . ARG A 1 180 ? 4.010 0.193 -19.948 1.00 91.88 180 ARG A C 1
ATOM 1499 O O . ARG A 1 180 ? 2.894 0.623 -19.681 1.00 91.88 180 ARG A O 1
ATOM 1506 N N . SER A 1 181 ? 5.017 0.973 -20.347 1.00 90.88 181 SER A N 1
ATOM 1507 C CA . SER A 1 181 ? 4.919 2.427 -20.488 1.00 90.88 181 SER A CA 1
ATOM 1508 C C . SER A 1 181 ? 4.442 3.121 -19.209 1.00 90.88 181 SER A C 1
ATOM 1510 O O . SER A 1 181 ? 3.717 4.103 -19.285 1.00 90.88 181 SER A O 1
ATOM 1512 N N . PHE A 1 182 ? 4.838 2.614 -18.037 1.00 92.31 182 PHE A N 1
ATOM 1513 C CA . PHE A 1 182 ? 4.503 3.227 -16.754 1.00 92.31 182 PHE A CA 1
ATOM 1514 C C . PHE A 1 182 ? 5.075 4.649 -16.700 1.00 92.31 182 PHE A C 1
ATOM 1516 O O . PHE A 1 182 ? 6.288 4.839 -16.811 1.00 92.31 182 PHE A O 1
ATOM 1523 N N . THR A 1 183 ? 4.211 5.643 -16.557 1.00 90.88 183 THR A N 1
ATOM 1524 C CA . THR A 1 183 ? 4.564 7.064 -16.631 1.00 90.88 183 THR A CA 1
ATOM 1525 C C . THR A 1 183 ? 4.657 7.707 -15.248 1.00 90.88 183 THR A C 1
ATOM 1527 O O . THR A 1 183 ? 4.295 7.119 -14.227 1.00 90.88 183 THR A O 1
ATOM 1530 N N . GLN A 1 184 ? 5.091 8.966 -15.212 1.00 88.44 184 GLN A N 1
ATOM 1531 C CA . GLN A 1 184 ? 4.987 9.810 -14.022 1.00 88.44 184 GLN A CA 1
ATOM 1532 C C . GLN A 1 184 ? 3.539 9.911 -13.518 1.00 88.44 184 GLN A C 1
ATOM 1534 O O . GLN A 1 184 ? 3.289 9.796 -12.321 1.00 88.44 184 GLN A O 1
ATOM 1539 N N . TYR A 1 185 ? 2.575 10.071 -14.427 1.00 90.75 185 TYR A N 1
ATOM 1540 C CA . TYR A 1 185 ? 1.158 10.150 -14.077 1.00 90.75 185 TYR A CA 1
ATOM 1541 C C . TYR A 1 185 ? 0.672 8.877 -13.364 1.00 90.75 185 TYR A C 1
ATOM 1543 O O . TYR A 1 185 ? -0.078 8.951 -12.387 1.00 90.75 185 TYR A O 1
ATOM 1551 N N . ASP A 1 186 ? 1.142 7.705 -13.803 1.00 93.69 186 ASP A N 1
ATOM 1552 C CA . ASP A 1 186 ? 0.820 6.430 -13.156 1.00 93.69 186 ASP A CA 1
ATOM 1553 C C . ASP A 1 186 ? 1.428 6.334 -11.755 1.00 93.69 186 ASP A C 1
ATOM 1555 O O . ASP A 1 186 ? 0.771 5.837 -10.831 1.00 93.69 186 ASP A O 1
ATOM 1559 N N . LEU A 1 187 ? 2.652 6.848 -11.569 1.00 93.12 187 LEU A N 1
ATOM 1560 C CA . LEU A 1 187 ? 3.275 6.940 -10.251 1.00 93.12 187 LEU A CA 1
ATOM 1561 C C . LEU A 1 187 ? 2.449 7.829 -9.323 1.00 93.12 187 LEU A C 1
ATOM 1563 O O . LEU A 1 187 ? 2.090 7.393 -8.230 1.00 93.12 187 LEU A O 1
ATOM 1567 N N . GLU A 1 188 ? 2.113 9.039 -9.764 1.00 92.06 188 GLU A N 1
ATOM 1568 C CA . GLU A 1 188 ? 1.358 10.011 -8.971 1.00 92.06 188 GLU A CA 1
ATOM 1569 C C . GLU A 1 188 ? -0.004 9.471 -8.553 1.00 92.06 188 GLU A C 1
ATOM 1571 O O . GLU A 1 188 ? -0.363 9.497 -7.372 1.00 92.06 188 GLU A O 1
ATOM 1576 N N . ARG A 1 189 ? -0.735 8.891 -9.508 1.00 94.19 189 ARG A N 1
ATOM 1577 C CA . ARG A 1 189 ? -2.014 8.229 -9.249 1.00 94.19 189 ARG A CA 1
ATOM 1578 C C . ARG A 1 189 ? -1.864 7.074 -8.260 1.00 94.19 189 ARG A C 1
ATOM 1580 O O . ARG A 1 189 ? -2.735 6.893 -7.407 1.00 94.19 189 ARG A O 1
ATOM 1587 N N . SER A 1 190 ? -0.779 6.306 -8.359 1.00 96.19 190 SER A N 1
ATOM 1588 C CA . SER A 1 190 ? -0.517 5.182 -7.458 1.00 96.19 190 SER A CA 1
ATOM 1589 C C . SER A 1 190 ? -0.190 5.643 -6.040 1.00 96.19 190 SER A C 1
ATOM 1591 O O . SER A 1 190 ? -0.727 5.097 -5.079 1.00 96.19 190 SER A O 1
ATOM 1593 N N . VAL A 1 191 ? 0.641 6.674 -5.895 1.00 95.69 191 VAL A N 1
ATOM 1594 C CA . VAL A 1 191 ? 0.986 7.283 -4.603 1.00 95.69 191 VAL A CA 1
ATOM 1595 C C . VAL A 1 191 ? -0.255 7.900 -3.946 1.00 95.69 191 VAL A C 1
ATOM 1597 O O . VAL A 1 191 ? -0.478 7.673 -2.757 1.00 95.69 191 VAL A O 1
ATOM 1600 N N . ASP A 1 192 ? -1.100 8.604 -4.706 1.00 95.81 192 ASP A N 1
ATOM 1601 C CA . ASP A 1 192 ? -2.368 9.177 -4.228 1.00 95.81 192 ASP A CA 1
ATOM 1602 C C . ASP A 1 192 ? -3.341 8.110 -3.710 1.00 95.81 192 ASP A C 1
ATOM 1604 O O . ASP A 1 192 ? -3.842 8.186 -2.580 1.00 95.81 192 ASP A O 1
ATOM 1608 N N . ALA A 1 193 ? -3.572 7.073 -4.520 1.00 96.94 193 ALA A N 1
ATOM 1609 C CA . ALA A 1 193 ? -4.459 5.983 -4.146 1.00 96.94 193 ALA A CA 1
ATOM 1610 C C . ALA A 1 193 ? -3.916 5.196 -2.944 1.00 96.94 193 ALA A C 1
ATOM 1612 O O . ALA A 1 193 ? -4.693 4.863 -2.051 1.00 96.94 193 ALA A O 1
ATOM 1613 N N . LEU A 1 194 ? -2.603 4.954 -2.865 1.00 97.50 194 LEU A N 1
ATOM 1614 C CA . LEU A 1 194 ? -1.996 4.235 -1.741 1.00 97.50 194 LEU A CA 1
ATOM 1615 C C . LEU A 1 194 ? -1.972 5.030 -0.442 1.00 97.50 194 LEU A C 1
ATOM 1617 O O . LEU A 1 194 ? -2.208 4.440 0.611 1.00 97.50 194 LEU A O 1
ATOM 1621 N N . ALA A 1 195 ? -1.724 6.339 -0.496 1.00 96.69 195 ALA A N 1
ATOM 1622 C CA . ALA A 1 195 ? -1.804 7.191 0.687 1.00 96.69 195 ALA A CA 1
ATOM 1623 C C . ALA A 1 195 ? -3.221 7.155 1.279 1.00 96.69 195 ALA A C 1
ATOM 1625 O O . ALA A 1 195 ? -3.392 6.859 2.461 1.00 96.69 195 ALA A O 1
ATOM 1626 N N . SER A 1 196 ? -4.234 7.333 0.427 1.00 96.12 196 SER A N 1
ATOM 1627 C CA . SER A 1 196 ? -5.641 7.282 0.839 1.00 96.12 196 SER A CA 1
ATOM 1628 C C . SER A 1 196 ? -6.049 5.891 1.349 1.00 96.12 196 SER A C 1
ATOM 1630 O O . SER A 1 196 ? -6.753 5.764 2.352 1.00 96.12 196 SER A O 1
ATOM 1632 N N . PHE A 1 197 ? -5.569 4.827 0.696 1.00 96.50 197 PHE A N 1
ATOM 1633 C CA . PHE A 1 197 ? -5.804 3.447 1.122 1.00 96.50 197 PHE A CA 1
ATOM 1634 C C . PHE A 1 197 ? -5.160 3.145 2.483 1.00 96.50 197 PHE A C 1
ATOM 1636 O O . PHE A 1 197 ? -5.778 2.487 3.321 1.00 96.50 197 PHE A O 1
ATOM 1643 N N . ALA A 1 198 ? -3.948 3.654 2.732 1.00 96.94 198 ALA A N 1
ATOM 1644 C CA . ALA A 1 198 ? -3.262 3.542 4.018 1.00 96.94 198 ALA A CA 1
ATOM 1645 C C . ALA A 1 198 ? -4.022 4.264 5.140 1.00 96.94 198 ALA A C 1
ATOM 1647 O O . ALA A 1 198 ? -4.234 3.676 6.203 1.00 96.94 198 ALA A O 1
ATOM 1648 N N . ASP A 1 199 ? -4.478 5.495 4.897 1.00 95.56 199 ASP A N 1
ATOM 1649 C CA . ASP A 1 199 ? -5.276 6.255 5.867 1.00 95.56 199 ASP A CA 1
ATOM 1650 C C . ASP A 1 199 ? -6.579 5.529 6.208 1.00 95.56 199 ASP A C 1
ATOM 1652 O O . ASP A 1 199 ? -6.933 5.383 7.381 1.00 95.56 199 ASP A O 1
ATOM 1656 N N . TYR A 1 200 ? -7.270 5.004 5.193 1.00 95.94 200 TYR A N 1
ATOM 1657 C CA . TYR A 1 200 ? -8.497 4.244 5.402 1.00 95.94 200 TYR A CA 1
ATOM 1658 C C . TYR A 1 200 ? -8.252 2.952 6.197 1.00 95.94 200 TYR A C 1
ATOM 1660 O O . TYR A 1 200 ? -8.970 2.662 7.162 1.00 95.94 200 TYR A O 1
ATOM 1668 N N . TYR A 1 201 ? -7.204 2.204 5.839 1.00 96.00 201 TYR A N 1
ATOM 1669 C CA . TYR A 1 201 ? -6.782 1.006 6.562 1.00 96.00 201 TYR A CA 1
ATOM 1670 C C . TYR A 1 201 ? -6.534 1.301 8.043 1.00 96.00 201 TYR A C 1
ATOM 1672 O O . TYR A 1 201 ? -7.004 0.564 8.912 1.00 96.00 201 TYR A O 1
ATOM 1680 N N . GLU A 1 202 ? -5.847 2.397 8.363 1.00 95.19 202 GLU A N 1
ATOM 1681 C CA . GLU A 1 202 ? -5.567 2.806 9.741 1.00 95.19 202 GLU A CA 1
ATOM 1682 C C . GLU A 1 202 ? -6.812 3.330 10.472 1.00 95.19 202 GLU A C 1
ATOM 1684 O O . GLU A 1 202 ? -6.995 3.029 11.657 1.00 95.19 202 GLU A O 1
ATOM 1689 N N . ALA A 1 203 ? -7.733 3.995 9.777 1.00 92.56 203 ALA A N 1
ATOM 1690 C CA . ALA A 1 203 ? -8.970 4.512 10.361 1.00 92.56 203 ALA A CA 1
ATOM 1691 C C . ALA A 1 203 ? -9.963 3.412 10.784 1.00 92.56 203 ALA A C 1
ATOM 1693 O O . ALA A 1 203 ? -10.646 3.571 11.799 1.00 92.56 203 ALA A O 1
ATOM 1694 N N . GLN A 1 204 ? -10.013 2.270 10.083 1.00 85.25 204 GLN A N 1
ATOM 1695 C CA . GLN A 1 204 ? -10.983 1.189 10.349 1.00 85.25 204 GLN A CA 1
ATOM 1696 C C . GLN A 1 204 ? -10.927 0.566 11.762 1.00 85.25 204 GLN A C 1
ATOM 1698 O O . GLN A 1 204 ? -11.841 -0.152 12.146 1.00 85.25 204 GLN A O 1
ATOM 1703 N N . MET A 1 205 ? -9.889 0.837 12.563 1.00 63.69 205 MET A N 1
ATOM 1704 C CA . MET A 1 205 ? -9.835 0.408 13.973 1.00 63.69 205 MET A CA 1
ATOM 1705 C C . MET A 1 205 ? -9.752 1.593 14.920 1.00 63.69 205 MET A C 1
ATOM 1707 O O . MET A 1 205 ? -8.969 1.601 15.871 1.00 63.69 205 MET A O 1
ATOM 1711 N N . ARG A 1 206 ? -10.639 2.567 14.739 1.00 62.44 206 ARG A N 1
ATOM 1712 C CA . ARG A 1 206 ? -11.182 3.192 15.940 1.00 62.44 206 ARG A CA 1
ATOM 1713 C C . ARG A 1 206 ? -11.948 2.101 16.675 1.00 62.44 206 ARG A C 1
ATOM 1715 O O . ARG A 1 206 ? -13.115 1.858 16.386 1.00 62.44 206 ARG A O 1
ATOM 1722 N N . LEU A 1 207 ? -11.242 1.400 17.572 1.00 51.88 207 LEU A N 1
ATOM 1723 C CA . LEU A 1 207 ? -11.845 0.655 18.667 1.00 51.88 207 LEU A CA 1
ATOM 1724 C C . LEU A 1 207 ? -12.853 1.619 19.274 1.00 51.88 207 LEU A C 1
ATOM 1726 O O . LEU A 1 207 ? -12.490 2.549 19.994 1.00 51.88 207 LEU A O 1
ATOM 1730 N N . THR A 1 208 ? -14.118 1.446 18.907 1.00 51.03 208 THR A N 1
ATOM 1731 C CA . THR A 1 208 ? -15.196 2.095 19.625 1.00 51.03 208 THR A CA 1
ATOM 1732 C C . THR A 1 208 ? -15.259 1.292 20.903 1.00 51.03 208 THR A C 1
ATOM 1734 O O . THR A 1 208 ? -15.961 0.289 20.989 1.00 51.03 208 THR A O 1
ATOM 1737 N N . VAL A 1 209 ? -14.398 1.648 21.858 1.00 50.25 209 VAL A N 1
ATOM 1738 C CA . VAL A 1 209 ? -14.487 1.136 23.214 1.00 50.25 209 VAL A CA 1
ATOM 1739 C C . VAL A 1 209 ? -15.746 1.778 23.769 1.00 50.25 209 VAL A C 1
ATOM 1741 O O . VAL A 1 209 ? -15.710 2.824 24.410 1.00 50.25 209 VAL A O 1
ATOM 1744 N N . SER A 1 210 ? -16.893 1.185 23.452 1.00 47.41 210 SER A N 1
ATOM 1745 C CA . SER A 1 210 ? -18.098 1.410 24.219 1.00 47.41 210 SER A CA 1
ATOM 1746 C C . SER A 1 210 ? -17.823 0.767 25.570 1.00 47.41 210 SER A C 1
ATOM 1748 O O . SER A 1 210 ? -18.051 -0.429 25.760 1.00 47.41 210 SER A O 1
ATOM 1750 N N . VAL A 1 211 ? -17.248 1.543 26.489 1.00 58.31 211 VAL A N 1
ATOM 1751 C CA . VAL A 1 211 ? -17.277 1.193 27.903 1.00 58.31 211 VAL A CA 1
ATOM 1752 C C . VAL A 1 211 ? -18.753 1.241 28.265 1.00 58.31 211 VAL A C 1
ATOM 1754 O O . VAL A 1 211 ? -19.309 2.304 28.524 1.00 58.31 211 VAL A O 1
ATOM 1757 N N . LEU A 1 212 ? -19.420 0.092 28.184 1.00 50.53 212 LEU A N 1
ATOM 1758 C CA . LEU A 1 212 ? -20.716 -0.089 28.808 1.00 50.53 212 LEU A CA 1
ATOM 1759 C C . LEU A 1 212 ? -20.451 0.033 30.305 1.00 50.53 212 LEU A C 1
ATOM 1761 O O . LEU A 1 212 ? -20.131 -0.947 30.971 1.00 50.53 212 LEU A O 1
ATOM 1765 N N . THR A 1 213 ? -20.546 1.249 30.839 1.00 59.84 213 THR A N 1
ATOM 1766 C CA . THR A 1 213 ? -20.616 1.494 32.278 1.00 59.84 213 THR A CA 1
ATOM 1767 C C . THR A 1 213 ? -21.992 1.053 32.770 1.00 59.84 213 THR A C 1
ATOM 1769 O O . THR A 1 213 ? -22.740 1.836 33.345 1.00 59.84 213 THR A O 1
ATOM 1772 N N . ALA A 1 214 ? -22.353 -0.211 32.551 1.00 53.19 214 ALA A N 1
ATOM 1773 C CA . ALA A 1 214 ? -23.346 -0.878 33.375 1.00 53.19 214 ALA A CA 1
ATOM 1774 C C . ALA A 1 214 ? -22.652 -1.247 34.693 1.00 53.19 214 ALA A C 1
ATOM 1776 O O . ALA A 1 214 ? -22.491 -2.413 35.035 1.00 53.19 214 ALA A O 1
ATOM 1777 N N . HIS A 1 215 ? -22.162 -0.231 35.406 1.00 59.22 215 HIS A N 1
ATOM 1778 C CA . HIS A 1 215 ? -21.977 -0.372 36.833 1.00 59.22 215 HIS A CA 1
ATOM 1779 C C . HIS A 1 215 ? -23.388 -0.297 37.395 1.00 59.22 215 HIS A C 1
ATOM 1781 O O . HIS A 1 215 ? -23.985 0.771 37.460 1.00 59.22 215 HIS A O 1
ATOM 1787 N N . ASP A 1 216 ? -23.920 -1.440 37.793 1.00 68.88 216 ASP A N 1
ATOM 1788 C CA . ASP A 1 216 ? -25.147 -1.576 38.583 1.00 68.88 216 ASP A CA 1
ATOM 1789 C C . ASP A 1 216 ? -25.073 -0.865 39.955 1.00 68.88 216 ASP A C 1
ATOM 1791 O O . ASP A 1 216 ? -25.968 -1.004 40.782 1.00 68.88 216 ASP A O 1
ATOM 1795 N N . GLY A 1 217 ? -24.007 -0.098 40.210 1.00 78.94 217 GLY A N 1
ATOM 1796 C CA . GLY A 1 217 ? -23.745 0.575 41.472 1.00 78.94 217 GLY A CA 1
ATOM 1797 C C . GLY A 1 217 ? -23.396 -0.393 42.599 1.00 78.94 217 GLY A C 1
ATOM 1798 O O . GLY A 1 217 ? -23.361 0.035 43.749 1.00 78.94 217 GLY A O 1
ATOM 1799 N N . THR A 1 218 ? -23.142 -1.675 42.305 1.00 90.00 218 THR A N 1
ATOM 1800 C CA . THR A 1 218 ? -22.938 -2.697 43.343 1.00 90.00 218 THR A CA 1
ATOM 1801 C C . THR A 1 218 ? -21.477 -2.944 43.692 1.00 90.00 218 THR A C 1
ATOM 1803 O O . THR A 1 218 ? -21.212 -3.661 44.650 1.00 90.00 218 THR A O 1
ATOM 1806 N N . VAL A 1 219 ? -20.515 -2.363 42.967 1.00 92.56 219 VAL A N 1
ATOM 1807 C CA . VAL A 1 219 ? -19.074 -2.567 43.197 1.00 92.56 219 VAL A CA 1
ATOM 1808 C C . VAL A 1 219 ? -18.345 -1.229 43.259 1.00 92.56 219 VAL A C 1
ATOM 1810 O O . VAL A 1 219 ? -18.506 -0.382 42.381 1.00 92.56 219 VAL A O 1
ATOM 1813 N N . CYS A 1 220 ? -17.506 -1.053 44.280 1.00 93.69 220 CYS A N 1
ATOM 1814 C CA . CYS A 1 220 ? -16.680 0.135 44.453 1.00 93.69 220 CYS A CA 1
ATOM 1815 C C . CYS A 1 220 ? -15.553 0.144 43.404 1.00 93.69 220 CYS A C 1
ATOM 1817 O O . CYS A 1 220 ? -14.768 -0.805 43.350 1.00 93.69 220 CYS A O 1
ATOM 1819 N N . PRO A 1 221 ? -15.398 1.203 42.590 1.00 91.62 221 PRO A N 1
ATOM 1820 C CA . PRO A 1 221 ? -14.398 1.242 41.522 1.00 91.62 221 PRO A CA 1
ATOM 1821 C C . PRO A 1 221 ? -12.946 1.339 42.019 1.00 91.62 221 PRO A C 1
ATOM 1823 O O . PRO A 1 221 ? -12.035 1.075 41.237 1.00 91.62 221 PRO A O 1
ATOM 1826 N N . TYR A 1 222 ? -12.714 1.702 43.289 1.00 94.00 222 TYR A N 1
ATOM 1827 C CA . TYR A 1 222 ? -11.370 1.758 43.882 1.00 94.00 222 TYR A CA 1
ATOM 1828 C C . TYR A 1 222 ? -10.868 0.363 44.270 1.00 94.00 222 TYR A C 1
ATOM 1830 O O . TYR A 1 222 ? -9.932 -0.160 43.671 1.00 94.00 222 TYR A O 1
ATOM 1838 N N . CYS A 1 223 ? -11.530 -0.272 45.239 1.00 94.50 223 CYS A N 1
ATOM 1839 C CA . CYS A 1 223 ? -11.107 -1.561 45.785 1.00 94.50 223 CYS A CA 1
ATOM 1840 C C . CYS A 1 223 ? -11.650 -2.769 45.004 1.00 94.50 223 CYS A C 1
ATOM 1842 O O . CYS A 1 223 ? -11.165 -3.881 45.191 1.00 94.50 223 CYS A O 1
ATOM 1844 N N . ARG A 1 224 ? -12.642 -2.565 44.122 1.00 92.44 224 ARG A N 1
ATOM 1845 C CA . ARG A 1 224 ? -13.373 -3.611 43.379 1.00 92.44 224 ARG A CA 1
ATOM 1846 C C . ARG A 1 224 ? -14.156 -4.590 44.265 1.00 92.44 224 ARG A C 1
ATOM 1848 O O . ARG A 1 224 ? -14.545 -5.659 43.799 1.00 92.44 224 ARG A O 1
ATOM 1855 N N . CYS A 1 225 ? -14.425 -4.219 45.516 1.00 93.38 225 CYS A N 1
ATOM 1856 C CA . CYS A 1 225 ? -15.292 -4.963 46.430 1.00 93.38 225 CYS A CA 1
ATOM 1857 C C . CYS A 1 225 ? -16.756 -4.518 46.301 1.00 93.38 225 CYS A C 1
ATOM 1859 O O . CYS A 1 225 ? -17.040 -3.393 45.883 1.00 93.38 225 CYS A O 1
ATOM 1861 N N . GLY A 1 226 ? -17.687 -5.387 46.702 1.00 93.62 226 GLY A N 1
ATOM 1862 C CA . GLY A 1 226 ? -19.116 -5.072 46.718 1.00 93.62 226 GLY A CA 1
ATOM 1863 C C . GLY A 1 226 ? -19.453 -3.878 47.624 1.00 93.62 226 GLY A C 1
ATOM 1864 O O . GLY A 1 226 ? -18.965 -3.779 48.751 1.00 93.62 226 GLY A O 1
ATOM 1865 N N . LEU A 1 227 ? -20.300 -2.976 47.138 1.00 93.25 227 LEU A N 1
ATOM 1866 C CA . LEU A 1 227 ? -20.904 -1.886 47.894 1.00 93.25 227 LEU A CA 1
ATOM 1867 C C . LEU A 1 227 ? -22.093 -2.449 48.675 1.00 93.25 227 LEU A C 1
ATOM 1869 O O . LEU A 1 227 ? -23.148 -2.737 48.115 1.00 93.25 227 LEU A O 1
ATOM 1873 N N . ASN A 1 228 ? -21.918 -2.615 49.983 1.00 90.44 228 ASN A N 1
ATOM 1874 C CA . ASN A 1 228 ? -22.992 -2.977 50.897 1.00 90.44 228 ASN A CA 1
ATOM 1875 C C . ASN A 1 228 ? -23.165 -1.859 51.926 1.00 90.44 228 ASN A C 1
ATOM 1877 O O . ASN A 1 228 ? -22.434 -1.804 52.913 1.00 90.44 228 ASN A O 1
ATOM 1881 N N . ALA A 1 229 ? -24.163 -1.001 51.709 1.00 81.31 229 ALA A N 1
ATOM 1882 C CA . ALA A 1 229 ? -24.443 0.143 52.577 1.00 81.31 229 ALA A CA 1
ATOM 1883 C C . ALA A 1 229 ? -24.808 -0.247 54.026 1.00 81.31 229 ALA A C 1
ATOM 1885 O O . ALA A 1 229 ? -24.748 0.598 54.914 1.00 81.31 229 ALA A O 1
ATOM 1886 N N . ALA A 1 230 ? -25.181 -1.508 54.285 1.00 86.19 230 ALA A N 1
ATOM 1887 C CA . ALA A 1 230 ? -25.424 -1.998 55.643 1.00 86.19 230 ALA A CA 1
ATOM 1888 C C . ALA A 1 230 ? -24.131 -2.380 56.385 1.00 86.19 230 ALA A C 1
ATOM 1890 O O . ALA A 1 230 ? -24.134 -2.444 57.612 1.00 86.19 230 ALA A O 1
ATOM 1891 N N . ALA A 1 231 ? -23.048 -2.662 55.653 1.00 89.75 231 ALA A N 1
ATOM 1892 C CA . ALA A 1 231 ? -21.766 -3.080 56.217 1.00 89.75 231 ALA A CA 1
ATOM 1893 C C . ALA A 1 231 ? -20.761 -1.924 56.324 1.00 89.75 231 ALA A C 1
ATOM 1895 O O . ALA A 1 231 ? -19.983 -1.885 57.274 1.00 89.75 231 ALA A O 1
ATOM 1896 N N . GLU A 1 232 ? -20.773 -0.990 55.370 1.00 94.00 232 GLU A N 1
ATOM 1897 C CA . GLU A 1 232 ? -19.834 0.131 55.316 1.00 94.00 232 GLU A CA 1
ATOM 1898 C C . GLU A 1 232 ? -20.498 1.369 54.701 1.00 94.00 232 GLU A C 1
ATOM 1900 O O . GLU A 1 232 ? -21.323 1.262 53.789 1.00 94.00 232 GLU A O 1
ATOM 1905 N N . ALA A 1 233 ? -20.137 2.554 55.201 1.00 95.62 233 ALA A N 1
ATOM 1906 C CA . ALA A 1 233 ? -20.620 3.817 54.664 1.00 95.62 233 ALA A CA 1
ATOM 1907 C C . ALA A 1 233 ? -20.134 4.028 53.223 1.00 95.62 233 ALA A C 1
ATOM 1909 O O . ALA A 1 233 ? -19.007 3.683 52.856 1.00 95.62 233 ALA A O 1
ATOM 1910 N N . VAL A 1 234 ? -20.998 4.618 52.399 1.00 96.62 234 VAL A N 1
ATOM 1911 C CA . VAL A 1 234 ? -20.723 4.891 50.988 1.00 96.62 234 VAL A CA 1
ATOM 1912 C C . VAL A 1 234 ? -20.814 6.385 50.703 1.00 96.62 234 VAL A C 1
ATOM 1914 O O . VAL A 1 234 ? -21.693 7.081 51.211 1.00 96.62 234 VAL A O 1
ATOM 1917 N N . VAL A 1 235 ? -19.916 6.879 49.857 1.00 96.00 235 VAL A N 1
ATOM 1918 C CA . VAL A 1 235 ? -19.869 8.264 49.388 1.00 96.00 235 VAL A CA 1
ATOM 1919 C C . VAL A 1 235 ? -20.222 8.283 47.909 1.00 96.00 235 VAL A C 1
ATOM 1921 O O . VAL A 1 235 ? -19.637 7.558 47.107 1.00 96.00 235 VAL A O 1
ATOM 1924 N N . THR A 1 236 ? -21.179 9.132 47.540 1.00 95.25 236 THR A N 1
ATOM 1925 C CA . THR A 1 236 ? -21.535 9.383 46.139 1.00 95.25 236 THR A CA 1
ATOM 1926 C C . THR A 1 236 ? -20.886 10.684 45.687 1.00 95.25 236 THR A C 1
ATOM 1928 O O . THR A 1 236 ? -21.117 11.741 46.280 1.00 95.25 236 THR A O 1
ATOM 1931 N N . CYS A 1 237 ? -20.072 10.627 44.635 1.00 94.69 237 CYS A N 1
ATOM 1932 C CA . CYS A 1 237 ? -19.456 11.814 44.057 1.00 94.69 237 CYS A CA 1
ATOM 1933 C C . CYS A 1 237 ? -20.534 12.786 43.553 1.00 94.69 237 CYS A C 1
ATOM 1935 O O . CYS A 1 237 ? -21.369 12.421 42.727 1.00 94.69 237 CYS A O 1
ATOM 1937 N N . LYS A 1 238 ? -20.476 14.051 43.986 1.00 94.50 238 LYS A N 1
ATOM 1938 C CA . LYS A 1 238 ? -21.457 15.081 43.601 1.00 94.50 238 LYS A CA 1
ATOM 1939 C C . LYS A 1 238 ? -21.427 15.457 42.112 1.00 94.50 238 LYS A C 1
ATOM 1941 O O . LYS A 1 238 ? -22.409 16.000 41.623 1.00 94.50 238 LYS A O 1
ATOM 1946 N N . HIS A 1 239 ? -20.325 15.187 41.408 1.00 92.62 239 HIS A N 1
ATOM 1947 C CA . HIS A 1 239 ? -20.139 15.589 40.009 1.00 92.62 239 HIS A CA 1
ATOM 1948 C C . HIS A 1 239 ? -20.528 14.492 39.015 1.00 92.62 239 HIS A C 1
ATOM 1950 O O . HIS A 1 239 ? -21.267 14.759 38.073 1.00 92.62 239 HIS A O 1
ATOM 1956 N N . CYS A 1 240 ? -20.038 13.264 39.214 1.00 90.75 240 CYS A N 1
ATOM 1957 C CA . CYS A 1 240 ? -20.252 12.154 38.276 1.00 90.75 240 CYS A CA 1
ATOM 1958 C C . CYS A 1 240 ? -21.168 11.041 38.806 1.00 90.75 240 CYS A C 1
ATOM 1960 O O . CYS A 1 240 ? -21.462 10.107 38.069 1.00 90.75 240 CYS A O 1
ATOM 1962 N N . GLY A 1 241 ? -21.616 11.110 40.066 1.00 91.12 241 GLY A N 1
ATOM 1963 C CA . GLY A 1 241 ? -22.516 10.114 40.658 1.00 91.12 241 GLY A CA 1
ATOM 1964 C C . GLY A 1 241 ? -21.862 8.776 41.019 1.00 91.12 241 GLY A C 1
ATOM 1965 O O . GLY A 1 241 ? -22.543 7.890 41.525 1.00 91.12 241 GLY A O 1
ATOM 1966 N N . THR A 1 242 ? -20.555 8.613 40.798 1.00 91.81 242 THR A N 1
ATOM 1967 C CA . THR A 1 242 ? -19.823 7.398 41.176 1.00 91.81 242 THR A CA 1
ATOM 1968 C C . THR A 1 242 ? -19.906 7.152 42.683 1.00 91.81 242 THR A C 1
ATOM 1970 O O . THR A 1 242 ? -19.627 8.055 43.474 1.00 91.81 242 THR A O 1
ATOM 1973 N N . ILE A 1 243 ? -20.258 5.924 43.070 1.00 94.25 243 ILE A N 1
ATOM 1974 C CA . ILE A 1 243 ? -20.370 5.486 44.467 1.00 94.25 243 ILE A CA 1
ATOM 1975 C C . ILE A 1 243 ? -19.083 4.758 44.874 1.00 94.25 243 ILE A C 1
ATOM 1977 O O . ILE A 1 243 ? -18.625 3.857 44.171 1.00 94.25 243 ILE A O 1
ATOM 1981 N N . LEU A 1 244 ? -18.501 5.143 46.009 1.00 95.00 244 LEU A N 1
ATOM 1982 C CA . LEU A 1 244 ? -17.323 4.520 46.619 1.00 95.00 244 LEU A CA 1
ATOM 1983 C C . LEU A 1 244 ? -17.592 4.198 48.091 1.00 95.00 244 LEU A C 1
ATOM 1985 O O . LEU A 1 244 ? -18.452 4.821 48.706 1.00 95.00 244 LEU A O 1
ATOM 1989 N N . HIS A 1 245 ? -16.830 3.277 48.683 1.00 97.44 245 HIS A N 1
ATOM 1990 C CA . HIS A 1 245 ? -16.746 3.197 50.145 1.00 97.44 245 HIS A CA 1
ATOM 1991 C C . HIS A 1 245 ? -16.156 4.499 50.699 1.00 97.44 245 HIS A C 1
ATOM 1993 O O . HIS A 1 245 ? -15.267 5.092 50.083 1.00 97.44 245 HIS A O 1
ATOM 1999 N N . GLU A 1 246 ? -16.625 4.943 51.862 1.00 97.25 246 GLU A N 1
ATOM 2000 C CA . GLU A 1 246 ? -16.112 6.151 52.521 1.00 97.25 246 GLU A CA 1
ATOM 2001 C C . GLU A 1 246 ? -14.610 6.041 52.835 1.00 97.25 246 GLU A C 1
ATOM 2003 O O . GLU A 1 246 ? -13.863 7.007 52.655 1.00 97.25 246 GLU A O 1
ATOM 2008 N N . SER A 1 247 ? -14.150 4.842 53.209 1.00 97.31 247 SER A N 1
ATOM 2009 C CA . SER A 1 247 ? -12.730 4.524 53.398 1.00 97.31 247 SER A CA 1
ATOM 2010 C C . SER A 1 247 ? -11.921 4.766 52.121 1.00 97.31 247 SER A C 1
ATOM 2012 O O . SER A 1 247 ? -10.944 5.509 52.138 1.00 97.31 247 SER A O 1
ATOM 2014 N N . CYS A 1 248 ? -12.391 4.230 50.992 1.00 97.38 248 CYS A N 1
ATOM 2015 C CA . CYS A 1 248 ? -11.768 4.386 49.680 1.00 97.38 248 CYS A CA 1
ATOM 2016 C C . CYS A 1 248 ? -11.772 5.848 49.207 1.00 97.38 248 CYS A C 1
ATOM 2018 O O . CYS A 1 248 ? -10.804 6.301 48.602 1.00 97.38 248 CYS A O 1
ATOM 2020 N N . TRP A 1 249 ? -12.847 6.598 49.478 1.00 96.94 249 TRP A N 1
ATOM 2021 C CA . TRP A 1 249 ? -12.913 8.031 49.173 1.00 96.94 249 TRP A CA 1
ATOM 2022 C C . TRP A 1 249 ? -11.870 8.819 49.968 1.00 96.94 249 TRP A C 1
ATOM 2024 O O . TRP A 1 249 ? -11.158 9.651 49.409 1.00 96.94 249 TRP A O 1
ATOM 2034 N N . THR A 1 250 ? -11.768 8.538 51.265 1.00 96.88 250 THR A N 1
ATOM 2035 C CA . THR A 1 250 ? -10.827 9.208 52.169 1.00 96.88 250 THR A CA 1
ATOM 2036 C C . THR A 1 250 ? -9.382 8.870 51.814 1.00 96.88 250 THR A C 1
ATOM 2038 O O . THR A 1 250 ? -8.538 9.762 51.787 1.00 96.88 250 THR A O 1
ATOM 2041 N N . GLU A 1 251 ? -9.106 7.605 51.489 1.00 97.19 251 GLU A N 1
ATOM 2042 C CA . GLU A 1 251 ? -7.784 7.135 51.069 1.00 97.19 251 GLU A CA 1
ATOM 2043 C C . GLU A 1 251 ? -7.354 7.758 49.735 1.00 97.19 251 GLU A C 1
ATOM 2045 O O . GLU A 1 251 ? -6.233 8.250 49.614 1.00 97.19 251 GLU A O 1
ATOM 2050 N N . ASN A 1 252 ? -8.250 7.787 48.744 1.00 95.44 252 ASN A N 1
ATOM 2051 C CA . ASN A 1 252 ? -7.945 8.349 47.429 1.00 95.44 252 ASN A CA 1
ATOM 2052 C C . ASN A 1 252 ? -7.982 9.892 47.411 1.00 95.44 252 ASN A C 1
ATOM 2054 O O . ASN A 1 252 ? -7.467 10.513 46.482 1.00 95.44 252 ASN A O 1
ATOM 2058 N N . GLY A 1 253 ? -8.627 10.525 48.397 1.00 95.19 253 GLY A N 1
ATOM 2059 C CA . GLY A 1 253 ? -8.775 11.980 48.543 1.00 95.19 253 GLY A CA 1
ATOM 2060 C C . GLY A 1 253 ? -9.713 12.658 47.533 1.00 95.19 253 GLY A C 1
ATOM 2061 O O . GLY A 1 253 ? -10.042 13.831 47.697 1.00 95.19 253 GLY 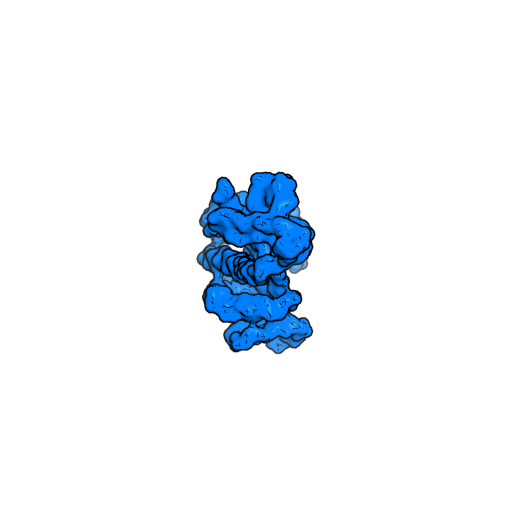A O 1
ATOM 2062 N N . GLN A 1 254 ? -10.151 11.948 46.491 1.00 93.38 254 GLN A N 1
ATOM 2063 C CA . GLN A 1 254 ? -11.009 12.453 45.413 1.00 93.38 254 GLN A CA 1
ATOM 2064 C C . GLN A 1 254 ? -11.731 11.310 44.679 1.00 93.38 254 GLN A C 1
ATOM 2066 O O . GLN A 1 254 ? -11.498 10.129 44.945 1.00 93.38 254 GLN A O 1
ATOM 2071 N N . CYS A 1 255 ? -12.592 11.647 43.713 1.00 94.06 255 CYS A N 1
ATOM 2072 C CA . CYS A 1 255 ? -13.251 10.656 42.862 1.00 94.06 255 CYS A CA 1
ATOM 2073 C C . CYS A 1 255 ? -12.234 9.875 42.007 1.00 94.06 255 CYS A C 1
ATOM 2075 O O . CYS A 1 255 ? -11.316 10.460 41.437 1.00 94.06 255 CYS A O 1
ATOM 2077 N N . THR A 1 256 ? -12.417 8.558 41.875 1.00 92.19 256 THR A N 1
ATOM 2078 C CA . THR A 1 256 ? -11.548 7.689 41.056 1.00 92.19 256 THR A CA 1
ATOM 2079 C C . THR A 1 256 ? -11.903 7.687 39.571 1.00 92.19 256 THR A C 1
ATOM 2081 O O . THR A 1 256 ? -11.157 7.145 38.755 1.00 92.19 256 THR A O 1
ATOM 2084 N N . THR A 1 257 ? -13.040 8.273 39.190 1.00 89.25 257 THR A N 1
ATOM 2085 C CA . THR A 1 257 ? -13.463 8.361 37.792 1.00 89.25 257 THR A CA 1
ATOM 2086 C C . THR A 1 257 ? -12.579 9.347 37.038 1.00 89.25 257 THR A C 1
ATOM 2088 O O . THR A 1 257 ? -12.549 10.540 37.341 1.00 89.25 257 THR A O 1
ATOM 2091 N N . TRP A 1 258 ? -11.871 8.846 36.026 1.00 85.81 258 TRP A N 1
ATOM 2092 C CA . TRP A 1 258 ? -10.984 9.666 35.209 1.00 85.81 258 TRP A CA 1
ATOM 2093 C C . TRP A 1 258 ? -11.763 10.780 34.498 1.00 85.81 258 TRP A C 1
ATOM 2095 O O . TRP A 1 258 ? -12.806 10.529 33.897 1.00 85.81 258 TRP A O 1
ATOM 2105 N N . GLY A 1 259 ? -11.266 12.015 34.591 1.00 82.38 259 GLY A N 1
ATOM 2106 C CA . GLY A 1 259 ? -11.933 13.195 34.033 1.00 82.38 259 GLY A CA 1
ATOM 2107 C C . GLY A 1 259 ? -13.070 13.768 34.888 1.00 82.38 259 GLY A C 1
ATOM 2108 O O . GLY A 1 259 ? -13.691 14.744 34.473 1.00 82.38 259 GLY A O 1
ATOM 2109 N N . CYS A 1 260 ? -13.339 13.221 36.079 1.00 88.19 260 CYS A N 1
ATOM 2110 C CA . CYS A 1 260 ? -14.236 13.866 37.032 1.00 88.19 260 CYS A CA 1
ATOM 2111 C C . CYS A 1 260 ? -13.565 15.127 37.592 1.00 88.19 260 CYS A C 1
ATOM 2113 O O . CYS A 1 260 ? -12.599 15.041 38.348 1.00 88.19 260 CYS A O 1
ATOM 2115 N N . SER A 1 261 ? -14.090 16.297 37.234 1.00 76.69 261 SER A N 1
ATOM 2116 C CA . SER A 1 261 ? -13.718 17.582 37.824 1.00 76.69 261 SER A CA 1
ATOM 2117 C C . SER A 1 261 ? -14.351 17.696 39.211 1.00 76.69 261 SER A C 1
ATOM 2119 O O . SER A 1 261 ? -15.459 18.220 39.338 1.00 76.69 261 SER A O 1
ATOM 2121 N N . ALA A 1 262 ? -13.705 17.084 40.205 1.00 58.84 262 ALA A N 1
ATOM 2122 C CA . ALA A 1 262 ? -13.993 17.347 41.612 1.00 58.84 262 ALA A CA 1
ATOM 2123 C C . ALA A 1 262 ? -13.668 18.805 41.975 1.00 58.84 262 ALA A C 1
ATOM 2125 O O . ALA A 1 262 ? -12.760 19.382 41.330 1.00 58.84 262 ALA A O 1
#

pLDDT: mean 84.62, std 14.65, range [47.41, 98.44]

Radius of gyration: 29.99 Å; chains: 1; bounding box: 73×41×100 Å